Protein AF-A0A2M7B606-F1 (afdb_monomer_lite)

pLDDT: mean 81.4, std 20.89, range [29.25, 98.44]

Sequence (210 aa):
MKMNFKKIGANALGMILMINFSMPVALFNQTATSAPSQPQERFQERFQERFCSRLIETISKFDQRIADQKAKLQTKQEEQLLKLKNRQTERDSWLLGNRIKRDDNRQEHYAKIEARAQTDIQKQAVAAFKAIVEAAIVARRQAIDATIEKFRQDISQAIASRKQAVSAAVQTFQNVKIAALEKAKADCAAGINPKTVRENFRQAMKAGQD

Structure (mmCIF, N/CA/C/O backbone):
data_AF-A0A2M7B606-F1
#
_entry.id   AF-A0A2M7B606-F1
#
loop_
_atom_site.group_PDB
_atom_site.id
_atom_site.type_symbol
_atom_site.label_atom_id
_atom_site.label_alt_id
_atom_site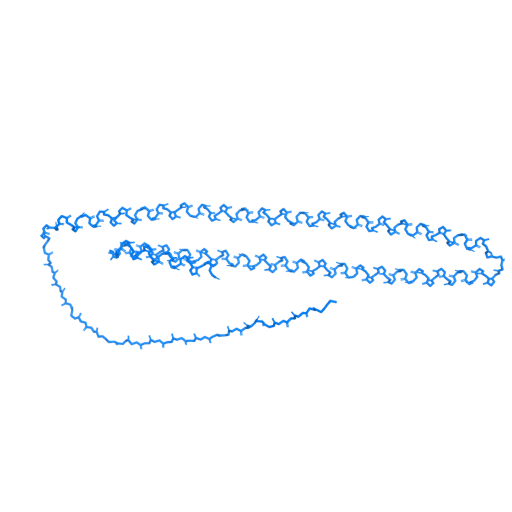.label_comp_id
_atom_site.label_asym_id
_atom_site.label_entity_id
_atom_site.label_seq_id
_atom_site.pdbx_PDB_ins_code
_atom_site.Cartn_x
_atom_site.Cartn_y
_atom_site.Cartn_z
_atom_site.occupancy
_atom_site.B_iso_or_equiv
_atom_site.auth_seq_id
_atom_site.auth_comp_id
_atom_site.auth_asym_id
_atom_site.auth_atom_id
_atom_site.pdbx_PDB_model_num
ATOM 1 N N . MET A 1 1 ? -23.020 -3.155 -3.095 1.00 40.66 1 MET A N 1
ATOM 2 C CA . MET A 1 1 ? -22.366 -2.676 -4.335 1.00 40.66 1 MET A CA 1
ATOM 3 C C . MET A 1 1 ? -21.852 -3.891 -5.095 1.00 40.66 1 MET A C 1
ATOM 5 O O . MET A 1 1 ? -20.992 -4.587 -4.578 1.00 40.66 1 MET A O 1
ATOM 9 N N . LYS A 1 2 ? -22.449 -4.213 -6.250 1.00 33.06 2 LYS A N 1
ATOM 10 C CA . LYS A 1 2 ? -22.059 -5.352 -7.100 1.00 33.06 2 LYS A CA 1
ATOM 11 C C . LYS A 1 2 ? -20.758 -5.010 -7.830 1.00 33.06 2 LYS A C 1
ATOM 13 O O . LYS A 1 2 ? -20.751 -4.080 -8.631 1.00 33.06 2 LYS A O 1
ATOM 18 N N . MET A 1 3 ? -19.681 -5.748 -7.574 1.00 37.56 3 MET A N 1
ATOM 19 C CA . MET A 1 3 ? -18.465 -5.667 -8.385 1.00 37.56 3 MET A CA 1
ATOM 20 C C . MET A 1 3 ? -18.558 -6.676 -9.529 1.00 37.56 3 MET A C 1
ATOM 22 O O . MET A 1 3 ? -18.585 -7.884 -9.312 1.00 37.56 3 MET A O 1
ATOM 26 N N . ASN A 1 4 ? -18.627 -6.156 -10.752 1.00 31.78 4 ASN A N 1
ATOM 27 C CA . ASN A 1 4 ? -18.513 -6.934 -11.978 1.00 31.78 4 ASN A CA 1
ATOM 28 C C . ASN A 1 4 ? -17.034 -7.258 -12.229 1.00 31.78 4 ASN A C 1
ATOM 30 O O . ASN A 1 4 ? -16.285 -6.408 -12.701 1.00 31.78 4 ASN A O 1
ATOM 34 N N . PHE A 1 5 ? -16.625 -8.492 -11.937 1.00 41.34 5 PHE A N 1
ATOM 35 C CA . PHE A 1 5 ? -15.347 -9.054 -12.374 1.00 41.34 5 PHE A CA 1
ATOM 36 C C . PHE A 1 5 ? -15.546 -9.693 -13.757 1.00 41.34 5 PHE A C 1
ATOM 38 O O . PHE A 1 5 ? -15.922 -10.859 -13.876 1.00 41.34 5 PHE A O 1
ATOM 45 N N . LYS A 1 6 ? -15.350 -8.917 -14.828 1.00 35.84 6 LYS A N 1
ATOM 46 C CA . LYS A 1 6 ? -15.267 -9.466 -16.188 1.00 35.84 6 LYS A CA 1
ATOM 47 C C . LYS A 1 6 ? -13.800 -9.621 -16.591 1.00 35.84 6 LYS A C 1
ATOM 49 O O . LYS A 1 6 ? -13.093 -8.649 -16.809 1.00 35.84 6 LYS A O 1
ATOM 54 N N . LYS A 1 7 ? -13.405 -10.894 -16.635 1.00 43.38 7 LYS A N 1
ATOM 55 C CA . LYS A 1 7 ? -12.349 -11.548 -17.421 1.00 43.38 7 LYS A CA 1
ATOM 56 C C . LYS A 1 7 ? -11.659 -10.678 -18.485 1.00 43.38 7 LYS A C 1
ATOM 58 O O . LYS A 1 7 ? -12.307 -10.311 -19.457 1.00 43.38 7 LYS A O 1
ATOM 63 N N . ILE A 1 8 ? -10.338 -10.540 -18.366 1.00 44.66 8 ILE A N 1
ATOM 64 C CA . ILE A 1 8 ? -9.347 -10.530 -19.459 1.00 44.66 8 ILE A CA 1
ATOM 65 C C . ILE A 1 8 ? -8.090 -11.124 -18.799 1.00 44.66 8 ILE A C 1
ATOM 67 O O . ILE A 1 8 ? -7.632 -10.594 -17.798 1.00 44.66 8 ILE A O 1
ATOM 71 N N . GLY A 1 9 ? -7.543 -12.280 -19.146 1.00 35.25 9 GLY A N 1
ATOM 72 C CA . GLY A 1 9 ? -7.515 -12.980 -20.419 1.00 35.25 9 GLY A CA 1
ATOM 73 C C . GLY A 1 9 ? -6.058 -13.387 -20.600 1.00 35.25 9 GLY A C 1
ATOM 74 O O . GLY A 1 9 ? -5.281 -12.643 -21.185 1.00 35.25 9 GLY A O 1
ATOM 75 N N . ALA A 1 10 ? -5.673 -14.512 -19.995 1.00 41.62 10 ALA A N 1
ATOM 76 C CA . ALA A 1 10 ? -4.414 -15.170 -20.301 1.00 41.62 10 ALA A CA 1
ATOM 77 C C . ALA A 1 10 ? -4.442 -15.551 -21.784 1.00 41.62 10 ALA A C 1
ATOM 79 O O . ALA A 1 10 ? -5.349 -16.270 -22.194 1.00 41.62 10 ALA A O 1
ATOM 80 N N . ASN A 1 11 ? -3.477 -15.076 -22.568 1.00 31.09 11 ASN A N 1
ATOM 81 C CA . ASN A 1 11 ? -3.234 -15.603 -23.902 1.00 31.09 11 ASN A CA 1
ATOM 82 C C . ASN A 1 11 ? -1.789 -16.071 -23.996 1.00 31.09 11 ASN A C 1
ATOM 84 O O . ASN A 1 11 ? -0.836 -15.310 -23.840 1.00 31.09 11 ASN A O 1
ATOM 88 N N . ALA A 1 12 ? -1.698 -17.380 -24.188 1.00 35.22 12 ALA A N 1
ATOM 89 C CA . ALA A 1 12 ? -0.513 -18.146 -24.479 1.00 35.22 12 ALA A CA 1
ATOM 90 C C . ALA A 1 12 ? -0.060 -17.946 -25.935 1.00 35.22 12 ALA A C 1
ATOM 92 O O . ALA A 1 12 ? -0.832 -17.513 -26.785 1.00 35.22 12 ALA A O 1
ATOM 93 N N . LEU A 1 13 ? 1.204 -18.314 -26.161 1.00 38.91 13 LEU A N 1
ATOM 94 C CA . LEU A 1 13 ? 1.806 -18.873 -27.376 1.00 38.91 13 LEU A CA 1
ATOM 95 C C . LEU A 1 13 ? 1.104 -18.654 -28.730 1.00 38.91 13 LEU A C 1
ATOM 97 O O . LEU A 1 13 ? 0.043 -19.207 -29.004 1.00 38.91 13 LEU A O 1
ATOM 101 N N . GLY A 1 14 ? 1.859 -18.062 -29.657 1.00 29.25 14 GLY A N 1
ATOM 102 C CA . GLY A 1 14 ? 1.699 -18.263 -31.094 1.00 29.25 14 GLY A CA 1
ATOM 103 C C . GLY A 1 14 ? 3.060 -18.224 -31.785 1.00 29.25 14 GLY A C 1
ATOM 104 O O . GLY A 1 14 ? 3.618 -17.151 -31.990 1.00 29.25 14 GLY A O 1
ATOM 105 N N . MET A 1 15 ? 3.601 -19.401 -32.113 1.00 39.78 15 MET A N 1
ATOM 106 C CA . MET A 1 15 ? 4.683 -19.562 -33.088 1.00 39.78 15 MET A CA 1
ATOM 107 C C . MET A 1 15 ? 4.266 -18.956 -34.432 1.00 39.78 15 MET A C 1
ATOM 109 O O . MET A 1 15 ? 3.192 -19.295 -34.923 1.00 39.78 15 MET A O 1
ATOM 113 N N . ILE A 1 16 ? 5.157 -18.207 -35.087 1.00 32.59 16 ILE A N 1
ATOM 114 C CA . ILE A 1 16 ? 5.266 -18.248 -36.551 1.00 32.59 16 ILE A CA 1
ATOM 115 C C . ILE A 1 16 ? 6.738 -18.428 -36.907 1.00 32.59 16 ILE A C 1
ATOM 117 O O . ILE A 1 16 ? 7.572 -17.535 -36.782 1.00 32.59 16 ILE A O 1
ATOM 121 N N . LEU A 1 17 ? 7.010 -19.657 -37.320 1.00 38.25 17 LEU A N 1
ATOM 122 C CA . LEU A 1 17 ? 8.201 -20.142 -37.983 1.00 38.25 17 LEU A CA 1
ATOM 123 C C . LEU A 1 17 ? 7.964 -19.899 -39.479 1.00 38.25 17 LEU A C 1
ATOM 125 O O . LEU A 1 17 ? 7.008 -20.440 -40.027 1.00 38.25 17 LEU A O 1
ATOM 129 N N . MET A 1 18 ? 8.790 -19.080 -40.132 1.00 36.28 18 MET A N 1
ATOM 130 C CA . MET A 1 18 ? 8.869 -19.043 -41.595 1.00 36.28 18 MET A CA 1
ATOM 131 C C . MET A 1 18 ? 10.332 -19.059 -42.024 1.00 36.28 18 MET A C 1
ATOM 133 O O . MET A 1 18 ? 11.032 -18.050 -42.029 1.00 36.28 18 MET A O 1
ATOM 137 N N . ILE A 1 19 ? 10.760 -20.274 -42.354 1.00 42.84 19 ILE A N 1
ATOM 138 C CA . ILE A 1 19 ? 11.917 -20.601 -43.178 1.00 42.84 19 ILE A CA 1
ATOM 139 C C . ILE A 1 19 ? 11.508 -20.407 -44.647 1.00 42.84 19 ILE A C 1
ATOM 141 O O . ILE A 1 19 ? 10.481 -20.928 -45.064 1.00 42.84 19 ILE A O 1
ATOM 145 N N . ASN A 1 20 ? 12.339 -19.702 -45.415 1.00 31.78 20 ASN A N 1
ATOM 146 C CA . ASN A 1 20 ? 12.559 -19.840 -46.867 1.00 31.78 20 ASN A CA 1
ATOM 147 C C . ASN A 1 20 ? 13.945 -19.208 -47.108 1.00 31.78 20 ASN A C 1
ATOM 149 O O . ASN A 1 20 ? 14.100 -18.013 -46.883 1.00 31.78 20 ASN A O 1
ATOM 153 N N . PHE A 1 21 ? 15.064 -19.931 -47.221 1.00 37.03 21 PHE A N 1
ATOM 154 C CA . PHE A 1 21 ? 15.530 -20.929 -48.200 1.00 37.03 21 PHE A CA 1
ATOM 155 C C . PHE A 1 21 ? 15.804 -20.370 -49.611 1.00 37.03 21 PHE A C 1
ATOM 157 O O . PHE A 1 21 ? 14.881 -20.025 -50.340 1.00 37.03 21 PHE A O 1
ATOM 164 N N . SER A 1 22 ? 17.100 -20.408 -49.979 1.00 32.50 22 SER A N 1
ATOM 165 C CA . SER A 1 22 ? 17.728 -20.346 -51.322 1.00 32.50 22 SER A CA 1
ATOM 166 C C . SER A 1 22 ? 17.574 -19.038 -52.131 1.00 32.50 22 SER A C 1
ATOM 168 O O . SER A 1 22 ? 16.474 -18.549 -52.316 1.00 32.50 22 SER A O 1
ATOM 170 N N . MET A 1 23 ? 18.625 -18.398 -52.663 1.00 35.50 23 MET A N 1
ATOM 171 C CA . MET A 1 23 ? 19.800 -18.935 -53.369 1.00 35.50 23 MET A CA 1
ATOM 172 C C . MET A 1 23 ? 21.061 -18.044 -53.239 1.00 35.50 23 MET A C 1
ATOM 174 O O . MET A 1 23 ? 20.948 -16.855 -52.937 1.00 35.50 23 MET A O 1
ATOM 178 N N . PRO A 1 24 ? 22.254 -18.602 -53.535 1.00 52.72 24 PRO A N 1
ATOM 179 C CA . PRO A 1 24 ? 23.505 -17.866 -53.693 1.00 52.72 24 PRO A CA 1
ATOM 180 C C . PRO A 1 24 ? 23.547 -17.165 -55.056 1.00 52.72 24 PRO A C 1
ATOM 182 O O . PRO A 1 24 ? 23.357 -17.800 -56.092 1.00 52.72 24 PRO A O 1
ATOM 185 N N . VAL A 1 25 ? 23.849 -15.868 -55.073 1.00 46.81 25 VAL A N 1
ATOM 186 C CA . VAL A 1 25 ? 24.184 -15.160 -56.312 1.00 46.81 25 VAL A CA 1
ATOM 187 C C . VAL A 1 25 ? 25.599 -14.619 -56.179 1.00 46.81 25 VAL A C 1
ATOM 189 O O . VAL A 1 25 ? 25.878 -13.780 -55.331 1.00 46.81 25 VAL A O 1
ATOM 192 N N . ALA A 1 26 ? 26.466 -15.225 -56.988 1.00 39.34 26 ALA A N 1
ATOM 193 C CA . ALA A 1 26 ? 27.757 -14.777 -57.489 1.00 39.34 26 ALA A CA 1
ATOM 194 C C . ALA A 1 26 ? 28.520 -13.711 -56.682 1.00 39.34 26 ALA A C 1
ATOM 196 O O . ALA A 1 26 ? 28.166 -12.535 -56.629 1.00 39.34 26 ALA A O 1
ATOM 197 N N . LEU A 1 27 ? 29.698 -14.134 -56.222 1.00 43.69 27 LEU A N 1
ATOM 198 C CA . LEU A 1 27 ? 30.883 -13.293 -56.122 1.00 43.69 27 LEU A CA 1
ATOM 199 C C . LEU A 1 27 ? 31.032 -12.450 -57.401 1.00 43.69 27 LEU A C 1
ATOM 201 O O . LEU A 1 27 ? 31.399 -12.975 -58.449 1.00 43.69 27 LEU A O 1
ATOM 205 N N . PHE A 1 28 ? 30.802 -11.144 -57.299 1.00 42.62 28 PHE A N 1
ATOM 206 C CA . PHE A 1 28 ? 31.428 -10.174 -58.188 1.00 42.62 28 PHE A CA 1
ATOM 207 C C . PHE A 1 28 ? 32.462 -9.408 -57.371 1.00 42.62 28 PHE A C 1
ATOM 209 O O . PHE A 1 28 ? 32.173 -8.427 -56.691 1.00 42.62 28 PHE A O 1
ATOM 216 N N . ASN A 1 29 ? 33.689 -9.923 -57.411 1.00 43.31 29 ASN A N 1
ATOM 217 C CA . ASN A 1 29 ? 34.873 -9.216 -56.962 1.00 43.31 29 ASN A CA 1
ATOM 218 C C . ASN A 1 29 ? 35.189 -8.143 -58.016 1.00 43.31 29 ASN A C 1
ATOM 220 O O . ASN A 1 29 ? 35.889 -8.410 -58.989 1.00 43.31 29 ASN A O 1
ATOM 224 N N . GLN A 1 30 ? 34.620 -6.947 -57.869 1.00 39.50 30 GLN A N 1
ATOM 225 C CA . GLN A 1 30 ? 35.140 -5.756 -58.533 1.00 39.50 30 GLN A CA 1
ATOM 226 C C . GLN A 1 30 ? 36.048 -5.035 -57.543 1.00 39.50 30 GLN A C 1
ATOM 228 O O . GLN A 1 30 ? 35.604 -4.251 -56.709 1.00 39.50 30 GLN A O 1
ATOM 233 N N . THR A 1 31 ? 37.350 -5.271 -57.676 1.00 41.44 31 THR A N 1
ATOM 234 C CA . THR A 1 31 ? 38.352 -4.258 -57.349 1.00 41.44 31 THR A CA 1
ATOM 235 C C . THR A 1 31 ? 38.138 -3.083 -58.302 1.00 41.44 31 THR A C 1
ATOM 237 O O . THR A 1 31 ? 38.751 -3.009 -59.366 1.00 41.44 31 THR A O 1
ATOM 240 N N . ALA A 1 32 ? 37.205 -2.199 -57.953 1.00 38.34 32 ALA A N 1
ATOM 241 C CA . ALA A 1 32 ? 37.053 -0.906 -58.591 1.00 38.34 32 ALA A CA 1
ATOM 242 C C . ALA A 1 32 ? 37.993 0.075 -57.890 1.00 38.34 32 ALA A C 1
ATOM 244 O O . ALA A 1 32 ? 37.735 0.571 -56.795 1.00 38.34 32 ALA A O 1
ATOM 245 N N . THR A 1 33 ? 39.123 0.309 -58.543 1.00 38.34 33 THR A N 1
ATOM 246 C CA . THR A 1 33 ? 39.999 1.457 -58.349 1.00 38.34 33 THR A CA 1
ATOM 247 C C . THR A 1 33 ? 39.149 2.730 -58.272 1.00 38.34 33 THR A C 1
ATOM 249 O O . THR A 1 33 ? 38.314 2.982 -59.140 1.00 38.34 33 THR A O 1
ATOM 252 N N . SER A 1 34 ? 39.337 3.518 -57.214 1.00 49.41 34 SER A N 1
ATOM 253 C CA . SER A 1 34 ? 38.557 4.717 -56.896 1.00 49.41 34 SER A CA 1
ATOM 254 C C . SER A 1 34 ? 38.648 5.789 -57.990 1.00 49.41 34 SER A C 1
ATOM 256 O O . SER A 1 34 ? 39.627 6.534 -58.060 1.00 49.41 34 SER A O 1
ATOM 258 N N . ALA A 1 35 ? 37.605 5.885 -58.814 1.00 49.94 35 ALA A N 1
ATOM 259 C CA . ALA A 1 35 ? 37.275 7.059 -59.618 1.00 49.94 35 ALA A CA 1
ATOM 260 C C . ALA A 1 35 ? 36.525 8.096 -58.747 1.00 49.94 35 ALA A C 1
ATOM 262 O O . ALA A 1 35 ? 35.882 7.717 -57.766 1.00 49.94 35 ALA A O 1
ATOM 263 N N . PRO A 1 36 ? 36.610 9.406 -59.046 1.00 45.91 36 PRO A N 1
ATOM 264 C CA . PRO A 1 36 ? 36.123 10.451 -58.152 1.00 45.91 36 PRO A CA 1
ATOM 265 C C . PRO A 1 36 ? 34.596 10.399 -58.026 1.00 45.91 36 PRO A C 1
ATOM 267 O O . PRO A 1 36 ? 33.883 10.631 -59.001 1.00 45.91 36 PRO A O 1
ATOM 270 N N . SER A 1 37 ? 34.112 10.140 -56.808 1.00 54.44 37 SER A N 1
ATOM 271 C CA . SER A 1 37 ? 32.688 10.159 -56.463 1.00 54.44 37 SER A CA 1
ATOM 272 C C . SER A 1 37 ? 32.034 11.460 -56.922 1.00 54.44 37 SER A C 1
ATOM 274 O O . SER A 1 37 ? 32.594 12.559 -56.739 1.00 54.44 37 SER A O 1
ATOM 276 N N . GLN A 1 38 ? 30.859 11.335 -57.544 1.00 58.09 38 GLN A N 1
ATOM 277 C CA . GLN A 1 38 ? 30.107 12.482 -58.041 1.00 58.09 38 GLN A CA 1
ATOM 278 C C . GLN A 1 38 ? 29.808 13.455 -56.882 1.00 58.09 38 GLN A C 1
ATOM 280 O O . GLN A 1 38 ? 29.661 13.026 -55.733 1.00 58.09 38 GLN A O 1
ATOM 285 N N . PRO A 1 39 ? 29.677 14.774 -57.133 1.00 65.62 39 PRO A N 1
ATOM 286 C CA . PRO A 1 39 ? 29.404 15.765 -56.085 1.00 65.62 39 PRO A CA 1
ATOM 287 C C . PRO A 1 39 ? 28.200 15.421 -55.187 1.00 65.62 39 PRO A C 1
ATOM 289 O O . PRO A 1 39 ? 28.178 15.800 -54.016 1.00 65.62 39 PRO A O 1
ATOM 292 N N . GLN A 1 40 ? 27.221 14.680 -55.722 1.00 62.62 40 GLN A N 1
ATOM 293 C CA . GLN A 1 40 ? 26.040 14.204 -54.997 1.00 62.62 40 GLN A CA 1
ATOM 294 C C . GLN A 1 40 ? 26.340 13.074 -53.997 1.00 62.62 40 GLN A C 1
ATOM 296 O O . GLN A 1 40 ? 25.815 13.114 -52.885 1.00 62.62 40 GLN A O 1
ATOM 301 N N . GLU A 1 41 ? 27.213 12.120 -54.322 1.00 63.28 41 GLU A N 1
ATOM 302 C CA . GLU A 1 41 ? 27.580 11.009 -53.424 1.00 63.28 41 GLU A CA 1
ATOM 303 C C . GLU A 1 41 ? 28.388 11.524 -52.224 1.00 63.28 41 GLU A C 1
ATOM 305 O O . GLU A 1 41 ? 28.064 11.247 -51.070 1.00 63.28 41 GLU A O 1
ATOM 310 N N . ARG A 1 42 ? 29.337 12.435 -52.479 1.00 68.94 42 ARG A N 1
ATOM 311 C CA . ARG A 1 42 ? 30.135 13.109 -51.436 1.00 68.94 42 ARG A CA 1
ATOM 312 C C . ARG A 1 42 ? 29.318 14.038 -50.527 1.00 68.94 42 ARG A C 1
ATOM 314 O O . ARG A 1 42 ? 29.774 14.433 -49.448 1.00 68.94 42 ARG A O 1
ATOM 321 N N . PHE A 1 43 ? 28.144 14.476 -50.982 1.00 74.62 43 PHE A N 1
ATOM 322 C CA . PHE A 1 43 ? 27.192 15.222 -50.159 1.00 74.62 43 PHE A CA 1
ATOM 323 C C . PHE A 1 43 ? 26.367 14.278 -49.277 1.00 74.62 43 PHE A C 1
ATOM 325 O O . PHE A 1 43 ? 26.166 14.575 -48.098 1.00 74.62 43 PHE A O 1
ATOM 332 N N . GLN A 1 44 ? 25.932 13.137 -49.822 1.00 71.88 44 GLN A N 1
ATOM 333 C CA . GLN A 1 44 ? 25.163 12.136 -49.083 1.00 71.88 44 GLN A CA 1
ATOM 334 C C . GLN A 1 44 ? 25.969 11.512 -47.938 1.00 71.88 44 GLN A C 1
ATOM 336 O O . GLN A 1 44 ? 25.455 11.468 -46.822 1.00 71.88 44 GLN A O 1
ATOM 341 N N . GLU A 1 45 ? 27.234 11.149 -48.161 1.00 73.06 45 GLU A N 1
ATOM 342 C CA . GLU A 1 45 ? 28.114 10.611 -47.109 1.00 73.06 45 GLU A CA 1
ATOM 343 C C . GLU A 1 45 ? 28.299 11.608 -45.952 1.00 73.06 45 GLU A C 1
ATOM 345 O O . GLU A 1 45 ? 28.033 11.295 -44.791 1.00 73.06 45 GLU A O 1
ATOM 350 N N . ARG A 1 46 ? 28.633 12.872 -46.260 1.00 78.69 46 ARG A N 1
ATOM 351 C CA . ARG A 1 46 ? 28.792 13.926 -45.237 1.00 78.69 46 ARG A CA 1
ATOM 352 C C . ARG A 1 46 ? 27.495 14.234 -44.490 1.00 78.69 46 ARG A C 1
ATOM 354 O O . ARG A 1 46 ? 27.522 14.586 -43.307 1.00 78.69 46 ARG A O 1
ATOM 361 N N . PHE A 1 47 ? 26.351 14.144 -45.165 1.00 80.62 47 PHE A N 1
ATOM 362 C CA . PHE A 1 47 ? 25.046 14.296 -44.526 1.00 80.62 47 PHE A CA 1
ATOM 363 C C . PHE A 1 47 ? 24.740 13.121 -43.588 1.00 80.62 47 PHE A C 1
ATOM 365 O O . PHE A 1 47 ? 24.232 13.333 -42.484 1.00 80.62 47 PHE A O 1
ATOM 372 N N . GLN A 1 48 ? 25.080 11.902 -44.001 1.00 79.94 48 GLN A N 1
ATOM 373 C CA . GLN A 1 48 ? 24.873 10.682 -43.233 1.00 79.94 48 GLN A CA 1
ATOM 374 C C . GLN A 1 48 ? 25.730 10.650 -41.964 1.00 79.94 48 GLN A C 1
ATOM 376 O O . GLN A 1 48 ? 25.188 10.436 -40.880 1.00 79.94 48 GLN A O 1
ATOM 381 N N . GLU A 1 49 ? 27.015 10.994 -42.051 1.00 80.75 49 GLU A N 1
ATOM 382 C CA . GLU A 1 49 ? 27.900 11.121 -40.883 1.00 80.75 49 GLU A CA 1
ATOM 383 C C . GLU A 1 49 ? 27.396 12.176 -39.883 1.00 80.75 49 GLU A C 1
ATOM 385 O O . GLU A 1 49 ? 27.330 11.937 -38.670 1.00 80.75 49 GLU A O 1
ATOM 390 N N . ARG A 1 50 ? 26.965 13.346 -40.377 1.00 86.56 50 ARG A N 1
ATOM 391 C CA . ARG A 1 50 ? 26.363 14.402 -39.540 1.00 86.56 50 ARG A CA 1
ATOM 392 C C . ARG A 1 50 ? 25.043 13.974 -38.902 1.00 86.56 50 ARG A C 1
ATOM 394 O O . ARG A 1 50 ? 24.732 1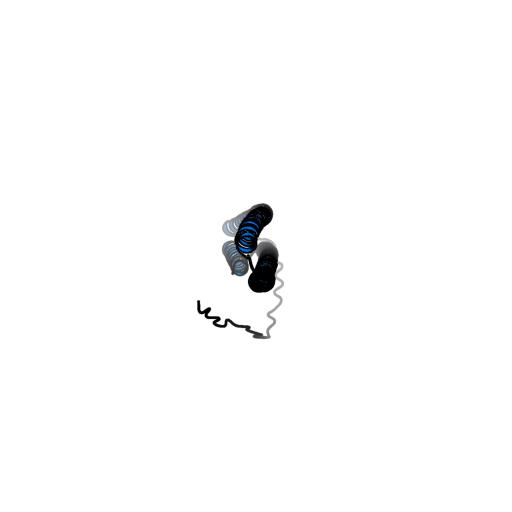4.407 -37.793 1.00 86.56 50 ARG A O 1
ATOM 401 N N . PHE A 1 51 ? 24.242 13.163 -39.585 1.00 87.50 51 PHE A N 1
ATOM 402 C CA . PHE A 1 51 ? 23.011 12.624 -39.018 1.00 87.50 51 PHE A CA 1
ATOM 403 C C . PHE A 1 51 ? 23.313 11.609 -37.913 1.00 87.50 51 PHE A C 1
ATOM 405 O O . PHE A 1 51 ? 22.772 11.737 -36.815 1.00 87.50 51 PHE A O 1
ATOM 412 N N . CYS A 1 52 ? 24.191 10.644 -38.182 1.00 83.62 52 CYS A N 1
ATOM 413 C CA . CYS A 1 52 ? 24.533 9.578 -37.246 1.00 83.62 52 CYS A CA 1
ATOM 414 C C . CYS A 1 52 ? 25.219 10.124 -35.984 1.00 83.62 52 CYS A C 1
ATOM 416 O O . CYS A 1 52 ? 24.834 9.755 -34.876 1.00 83.62 52 CYS A O 1
ATOM 418 N N . SER A 1 53 ? 26.134 11.090 -36.118 1.00 84.50 53 SER A N 1
ATOM 419 C CA . SER A 1 53 ? 26.736 11.787 -34.966 1.00 84.50 53 SER A CA 1
ATOM 420 C C . SER A 1 53 ? 25.699 12.525 -34.110 1.00 84.50 53 SER A C 1
ATOM 422 O O . SER A 1 53 ? 25.662 12.345 -32.892 1.00 84.50 53 SER A O 1
ATOM 424 N N . ARG A 1 54 ? 24.793 13.297 -34.726 1.00 86.25 54 ARG A N 1
ATOM 425 C CA . ARG A 1 54 ? 23.714 13.998 -34.003 1.00 86.25 54 ARG A CA 1
ATOM 426 C C . ARG A 1 54 ? 22.728 13.046 -33.343 1.00 86.25 54 ARG A C 1
ATOM 428 O O . ARG A 1 54 ? 22.217 13.351 -32.265 1.00 86.25 54 ARG A O 1
ATOM 435 N N . LEU A 1 55 ? 22.431 11.917 -33.983 1.00 81.94 55 LEU A N 1
ATOM 436 C CA . LEU A 1 55 ? 21.567 10.891 -33.416 1.00 81.94 55 LEU A CA 1
ATOM 437 C C . LEU A 1 55 ? 22.194 10.363 -32.120 1.00 81.94 55 LEU A C 1
ATOM 439 O O . LEU A 1 55 ? 21.540 10.417 -31.082 1.00 81.94 55 LEU A O 1
ATOM 443 N N . ILE A 1 56 ? 23.472 9.972 -32.155 1.00 77.69 56 ILE A N 1
ATOM 444 C CA . ILE A 1 56 ? 24.225 9.477 -30.988 1.00 77.69 56 ILE A CA 1
ATOM 445 C C . ILE A 1 56 ? 24.305 10.528 -29.866 1.00 77.69 56 ILE A C 1
ATOM 447 O O . ILE A 1 56 ? 24.103 10.200 -28.698 1.00 77.69 56 ILE A O 1
ATOM 451 N N . GLU A 1 57 ? 24.527 11.802 -30.189 1.00 83.06 57 GLU A N 1
ATOM 452 C CA . GLU A 1 57 ? 24.528 12.874 -29.181 1.00 83.06 57 GLU A CA 1
ATOM 453 C C . GLU A 1 57 ? 23.135 13.095 -28.564 1.00 83.06 57 GLU A C 1
ATOM 455 O O . GLU A 1 57 ? 22.980 13.318 -27.364 1.00 83.06 57 GLU A O 1
ATOM 460 N N . THR A 1 58 ? 22.081 13.012 -29.376 1.00 79.62 58 THR A N 1
ATOM 461 C CA . THR A 1 58 ? 20.705 13.144 -28.880 1.00 79.62 58 THR A CA 1
ATOM 462 C C . THR A 1 58 ? 20.361 11.987 -27.940 1.00 79.62 58 THR A C 1
ATOM 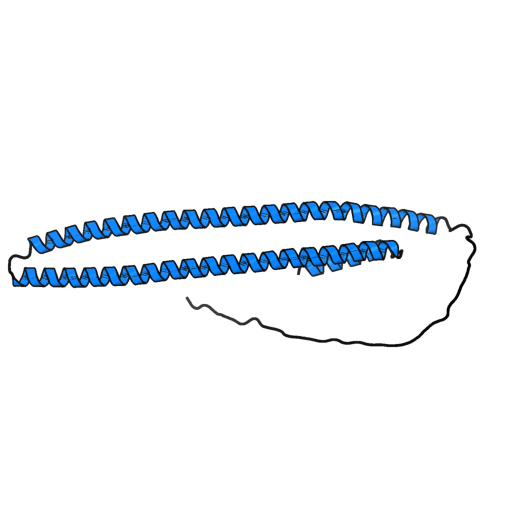464 O O . THR A 1 58 ? 19.681 12.183 -26.932 1.00 79.62 58 THR A O 1
ATOM 467 N N . ILE A 1 59 ? 20.865 10.791 -28.238 1.00 72.88 59 ILE A N 1
ATOM 468 C CA . ILE A 1 59 ? 20.683 9.574 -27.448 1.00 72.88 59 ILE A CA 1
ATOM 469 C C . ILE A 1 59 ? 21.260 9.710 -26.033 1.00 72.88 59 ILE A C 1
ATOM 471 O O . ILE A 1 59 ? 20.578 9.344 -25.075 1.00 72.88 59 ILE A O 1
ATOM 475 N N . SER A 1 60 ? 22.464 10.265 -25.869 1.00 73.62 60 SER A N 1
ATOM 476 C CA . SER A 1 60 ? 23.074 10.409 -24.536 1.00 73.62 60 SER A CA 1
ATOM 477 C C . SER A 1 60 ? 22.263 11.346 -23.628 1.00 73.62 60 SER A C 1
ATOM 479 O O . SER A 1 60 ? 22.074 11.069 -22.442 1.00 73.62 60 SER A O 1
ATOM 481 N N . LYS A 1 61 ? 21.658 12.398 -24.197 1.00 80.94 61 LYS A N 1
ATOM 482 C CA . LYS A 1 61 ? 20.704 13.279 -23.494 1.00 80.94 61 LYS A CA 1
ATOM 483 C C . LYS A 1 61 ? 19.426 12.541 -23.070 1.00 80.94 61 LYS A C 1
ATOM 485 O O . LYS A 1 61 ? 18.789 12.922 -22.087 1.00 80.94 61 LYS A O 1
ATOM 490 N N . PHE A 1 62 ? 19.031 11.479 -23.774 1.00 74.94 62 PHE A N 1
ATOM 491 C CA . PHE A 1 62 ? 17.900 10.640 -23.370 1.00 74.94 62 PHE A CA 1
ATOM 492 C C . PHE A 1 62 ? 18.216 9.740 -22.166 1.00 74.94 62 PHE A C 1
ATOM 494 O O . PHE A 1 62 ? 17.299 9.462 -21.398 1.00 74.94 62 PHE A O 1
ATOM 501 N N . ASP A 1 63 ? 19.458 9.281 -21.967 1.00 75.56 63 ASP A N 1
ATOM 502 C CA . ASP A 1 63 ? 19.832 8.504 -20.766 1.00 75.56 63 ASP A CA 1
ATOM 503 C C . ASP A 1 63 ? 19.679 9.321 -19.488 1.00 75.56 63 ASP A C 1
ATOM 505 O O . ASP A 1 63 ? 19.036 8.868 -18.540 1.00 75.56 63 ASP A O 1
ATOM 509 N N . GLN A 1 64 ? 20.172 10.561 -19.504 1.00 82.44 64 GLN A N 1
ATOM 510 C CA . GLN A 1 64 ? 20.002 11.496 -18.390 1.00 82.44 64 GLN A CA 1
ATOM 511 C C . GLN A 1 64 ? 18.519 11.712 -18.068 1.00 82.44 64 GLN A C 1
ATOM 513 O O . GLN A 1 64 ? 18.100 11.547 -16.926 1.00 82.44 64 GLN A O 1
ATOM 518 N N . ARG A 1 65 ? 17.685 11.956 -19.089 1.00 84.31 65 ARG A N 1
ATOM 519 C CA . ARG A 1 65 ? 16.234 12.126 -18.897 1.00 84.31 65 ARG A CA 1
ATOM 520 C C . ARG A 1 65 ? 15.566 10.900 -18.279 1.00 84.31 65 ARG A C 1
ATOM 522 O O . ARG A 1 65 ? 14.648 11.056 -17.482 1.00 84.31 65 ARG A O 1
ATOM 529 N N . ILE A 1 66 ? 15.984 9.689 -18.641 1.00 80.25 66 ILE A N 1
ATOM 530 C CA . ILE A 1 66 ? 15.430 8.459 -18.055 1.00 80.25 66 ILE A CA 1
ATOM 531 C C . ILE A 1 66 ? 15.841 8.334 -16.589 1.00 80.25 66 ILE A C 1
ATOM 533 O O . ILE A 1 66 ? 14.994 8.018 -15.753 1.00 80.25 66 ILE A O 1
ATOM 537 N N . ALA A 1 67 ? 17.108 8.605 -16.271 1.00 84.69 67 ALA A N 1
ATOM 538 C CA . ALA A 1 67 ? 17.591 8.608 -14.895 1.00 84.69 67 ALA A CA 1
ATOM 539 C C . ALA A 1 67 ? 16.818 9.625 -14.037 1.00 84.69 67 ALA A C 1
ATOM 541 O O . ALA A 1 67 ? 16.299 9.261 -12.980 1.00 84.69 67 ALA A O 1
ATOM 542 N N . ASP A 1 68 ? 16.626 10.847 -14.543 1.00 89.00 68 ASP A N 1
ATOM 543 C CA . ASP A 1 68 ? 15.852 11.896 -13.873 1.00 89.00 68 ASP A CA 1
ATOM 544 C C . ASP A 1 68 ? 14.396 11.479 -13.638 1.00 89.00 68 ASP A C 1
ATOM 546 O O . ASP A 1 68 ? 13.838 11.698 -12.562 1.00 89.00 68 ASP A O 1
ATOM 550 N N . GLN A 1 69 ? 13.754 10.866 -14.638 1.00 88.19 69 GLN A N 1
ATOM 551 C CA . GLN A 1 69 ? 12.373 10.394 -14.509 1.00 88.19 69 GLN A CA 1
ATOM 552 C C . GLN A 1 69 ? 12.257 9.234 -13.516 1.00 88.19 69 GLN A C 1
ATOM 554 O O . GLN A 1 69 ? 11.304 9.192 -12.736 1.00 88.19 69 GLN A O 1
ATOM 559 N N . LYS A 1 70 ? 13.236 8.321 -13.486 1.00 86.19 70 LYS A N 1
ATOM 560 C CA . LYS A 1 70 ? 13.297 7.234 -12.501 1.00 86.19 70 LYS A CA 1
ATOM 561 C C . LYS A 1 70 ? 13.441 7.784 -11.082 1.00 86.19 70 LYS A C 1
ATOM 563 O O . LYS A 1 70 ? 12.704 7.350 -10.200 1.00 86.19 70 LYS A O 1
ATOM 568 N N . ALA A 1 71 ? 14.317 8.767 -10.880 1.00 90.31 71 ALA A N 1
ATOM 569 C CA . ALA A 1 71 ? 14.480 9.433 -9.591 1.00 90.31 71 ALA A CA 1
ATOM 570 C C . ALA A 1 71 ? 13.180 10.133 -9.156 1.00 90.31 71 ALA A C 1
ATOM 572 O O . ALA A 1 71 ? 12.680 9.886 -8.061 1.00 90.31 71 ALA A O 1
ATOM 573 N N . LYS A 1 72 ? 12.550 10.913 -10.049 1.00 92.25 72 LYS A N 1
ATOM 574 C CA . LYS A 1 72 ? 11.254 11.565 -9.779 1.00 92.25 72 LYS A CA 1
ATOM 575 C C . LYS A 1 72 ? 10.161 10.564 -9.413 1.00 92.25 72 LYS A C 1
ATOM 577 O O . LYS A 1 72 ? 9.367 10.824 -8.510 1.00 92.25 72 LYS A O 1
ATOM 582 N N . LEU A 1 73 ? 10.106 9.426 -10.105 1.00 90.00 73 LEU A N 1
ATOM 583 C CA . LEU A 1 73 ? 9.165 8.352 -9.802 1.00 90.00 73 LEU A CA 1
ATOM 584 C C . LEU A 1 73 ? 9.405 7.788 -8.394 1.00 90.00 73 LEU A C 1
ATOM 586 O O . LEU A 1 73 ? 8.440 7.612 -7.651 1.00 90.00 73 LEU A O 1
ATOM 590 N N . GLN A 1 74 ? 10.659 7.524 -8.023 1.00 89.38 74 GLN A N 1
ATOM 591 C CA . GLN A 1 74 ? 11.018 7.016 -6.695 1.00 89.38 74 GLN A CA 1
ATOM 592 C C . GLN A 1 74 ? 10.618 8.003 -5.594 1.00 89.38 74 GLN A C 1
ATOM 594 O O . GLN A 1 74 ? 9.873 7.626 -4.690 1.00 89.38 74 GLN A O 1
ATOM 599 N N . THR A 1 75 ? 10.971 9.283 -5.734 1.00 93.12 75 THR A N 1
ATOM 600 C CA . THR A 1 75 ? 10.570 10.330 -4.780 1.00 93.12 75 THR A CA 1
ATOM 601 C C . THR A 1 75 ? 9.049 10.416 -4.642 1.00 93.12 75 THR A C 1
ATOM 603 O O . THR A 1 75 ? 8.516 10.432 -3.535 1.00 93.12 75 THR A O 1
ATOM 606 N N . LYS A 1 76 ? 8.307 10.386 -5.760 1.00 91.56 76 LYS A N 1
ATOM 607 C CA . LYS A 1 76 ? 6.833 10.386 -5.742 1.00 91.56 76 LYS A CA 1
ATOM 608 C C . LYS A 1 76 ? 6.255 9.175 -5.009 1.00 91.56 76 LYS A C 1
ATOM 610 O O . LYS A 1 76 ? 5.219 9.305 -4.357 1.00 91.56 76 LYS A O 1
ATOM 615 N N . GLN A 1 77 ? 6.870 8.000 -5.145 1.00 89.44 77 GLN A N 1
ATOM 616 C CA . GLN A 1 77 ? 6.440 6.794 -4.436 1.00 89.44 77 GLN A CA 1
ATOM 617 C C . GLN A 1 77 ? 6.669 6.934 -2.927 1.00 89.44 77 GLN A C 1
ATOM 619 O O . GLN A 1 77 ? 5.766 6.639 -2.147 1.00 89.44 77 GLN A O 1
ATOM 624 N N . GLU A 1 78 ? 7.833 7.433 -2.519 1.00 91.81 78 GLU A N 1
ATOM 625 C CA . GLU A 1 78 ? 8.185 7.650 -1.112 1.00 91.81 78 GLU A CA 1
ATOM 626 C C . GLU A 1 78 ? 7.277 8.689 -0.445 1.00 91.81 78 GLU A C 1
ATOM 628 O O . GLU A 1 78 ? 6.724 8.432 0.626 1.00 91.81 78 GLU A O 1
ATOM 633 N N . GLU A 1 79 ? 7.020 9.818 -1.111 1.00 94.44 79 GLU A N 1
ATOM 634 C CA . GLU A 1 79 ? 6.078 10.839 -0.637 1.00 94.44 79 GLU A CA 1
ATOM 635 C C . GLU A 1 79 ? 4.669 10.273 -0.420 1.00 94.44 79 GLU A C 1
ATOM 637 O O . GLU A 1 79 ? 3.994 10.603 0.560 1.00 94.44 79 GLU A O 1
ATOM 642 N N . GLN A 1 80 ? 4.191 9.429 -1.340 1.00 91.56 80 GLN A N 1
ATOM 643 C CA . GLN A 1 80 ? 2.876 8.802 -1.213 1.00 91.56 80 GLN A CA 1
ATOM 644 C C . GLN A 1 80 ? 2.827 7.810 -0.051 1.00 91.56 80 GLN A C 1
ATOM 646 O O . GLN A 1 80 ? 1.847 7.807 0.696 1.00 91.56 80 GLN A O 1
ATOM 651 N N . LEU A 1 81 ? 3.881 7.009 0.131 1.00 91.44 81 LEU A N 1
ATOM 652 C CA . LEU A 1 81 ? 4.001 6.082 1.257 1.00 91.44 81 LEU A CA 1
ATOM 653 C C . LEU A 1 81 ? 4.009 6.823 2.595 1.00 91.44 81 LEU A C 1
ATOM 655 O O . LEU A 1 81 ? 3.291 6.433 3.516 1.00 91.44 81 LEU A O 1
ATOM 659 N N . LEU A 1 82 ? 4.748 7.930 2.685 1.00 94.62 82 LEU A N 1
ATOM 660 C CA . LEU A 1 82 ? 4.784 8.760 3.884 1.00 94.62 82 LEU A CA 1
ATOM 661 C C . LEU A 1 82 ? 3.406 9.360 4.194 1.00 94.62 82 LEU A C 1
ATOM 663 O O . LEU A 1 82 ? 2.923 9.258 5.321 1.00 94.62 82 LEU A O 1
ATOM 667 N N . LYS A 1 83 ? 2.725 9.922 3.186 1.00 95.31 83 LYS A N 1
ATOM 668 C CA . LYS A 1 83 ? 1.356 10.449 3.339 1.00 95.31 83 LYS A CA 1
ATOM 669 C C . LYS A 1 83 ? 0.379 9.374 3.808 1.00 95.31 83 LYS A C 1
ATOM 671 O O . LYS A 1 83 ? -0.478 9.650 4.646 1.00 95.31 83 LYS A O 1
ATOM 676 N N . LEU A 1 84 ? 0.489 8.162 3.269 1.00 94.19 84 LEU A N 1
ATOM 677 C CA . LEU A 1 84 ? -0.359 7.041 3.656 1.00 94.19 84 LEU A CA 1
ATOM 678 C C . LEU A 1 84 ? -0.105 6.624 5.108 1.00 94.19 84 LEU A C 1
ATOM 680 O O . LEU A 1 84 ? -1.068 6.490 5.860 1.00 94.19 84 LEU A O 1
ATOM 684 N N . LYS A 1 85 ? 1.163 6.503 5.514 1.00 94.81 85 LYS A N 1
ATOM 685 C CA . LYS A 1 85 ? 1.554 6.178 6.891 1.00 94.81 85 LYS A CA 1
ATOM 686 C C . LYS A 1 85 ? 1.045 7.223 7.884 1.00 94.81 85 LYS A C 1
ATOM 688 O O . LYS A 1 85 ? 0.391 6.867 8.858 1.00 94.81 85 LYS A O 1
ATOM 693 N N . ASN A 1 86 ? 1.236 8.509 7.589 1.00 96.75 86 ASN A N 1
ATOM 694 C CA . ASN A 1 86 ? 0.767 9.593 8.456 1.00 96.75 86 ASN A CA 1
ATOM 695 C C . ASN A 1 86 ? -0.761 9.560 8.628 1.00 96.75 86 ASN A C 1
ATOM 697 O O . ASN A 1 86 ? -1.261 9.632 9.747 1.00 96.75 86 ASN A O 1
ATOM 701 N N . ARG A 1 87 ? -1.510 9.353 7.534 1.00 95.88 87 ARG A N 1
ATOM 702 C CA . ARG A 1 87 ? -2.977 9.208 7.576 1.00 95.88 87 ARG A CA 1
ATOM 703 C C . ARG A 1 87 ? -3.448 7.968 8.337 1.00 95.88 87 ARG A C 1
ATOM 705 O O . ARG A 1 87 ? -4.579 7.953 8.818 1.00 95.88 87 ARG A O 1
ATOM 712 N N . GLN A 1 88 ? -2.654 6.899 8.371 1.00 95.56 88 GLN A N 1
ATOM 713 C CA . GLN A 1 88 ? -2.963 5.717 9.178 1.00 95.56 88 GLN A CA 1
ATOM 714 C C . GLN A 1 88 ? -2.784 6.032 10.661 1.00 95.56 88 GLN A C 1
ATOM 716 O O . GLN A 1 88 ? -3.717 5.828 11.428 1.00 95.56 88 GLN A O 1
ATOM 721 N N . THR A 1 89 ? -1.647 6.619 11.038 1.00 96.69 89 THR A N 1
ATOM 722 C CA . THR A 1 89 ? -1.362 7.017 12.423 1.00 96.69 89 THR A CA 1
ATOM 723 C C . THR A 1 89 ? -2.398 7.999 12.971 1.00 96.69 89 THR A C 1
ATOM 725 O O . THR A 1 89 ? -2.891 7.812 14.080 1.00 96.69 89 THR A O 1
ATOM 728 N N . GLU A 1 90 ? -2.785 9.007 12.187 1.00 97.69 90 GLU A N 1
ATOM 729 C CA . GLU A 1 90 ? -3.822 9.968 12.578 1.00 97.69 90 GLU A CA 1
ATOM 730 C C . GLU A 1 90 ? -5.174 9.279 12.815 1.00 97.69 90 GLU A C 1
ATOM 732 O O . GLU A 1 90 ? -5.823 9.497 13.840 1.00 97.69 90 GLU A O 1
ATOM 737 N N . ARG A 1 91 ? -5.582 8.388 11.900 1.00 97.12 91 ARG A N 1
ATOM 738 C CA . ARG A 1 91 ? -6.830 7.630 12.053 1.00 97.12 91 ARG A CA 1
ATOM 739 C C . ARG A 1 91 ? -6.800 6.677 13.243 1.00 97.12 91 ARG A C 1
ATOM 741 O O . ARG A 1 91 ? -7.830 6.531 13.896 1.00 97.12 91 ARG A O 1
ATOM 748 N N . ASP A 1 92 ? -5.655 6.073 13.544 1.00 96.81 92 ASP A N 1
ATOM 749 C CA . ASP A 1 92 ? -5.491 5.186 14.700 1.00 96.81 92 ASP A CA 1
ATOM 750 C C . ASP A 1 92 ? -5.591 5.951 16.015 1.00 96.81 92 ASP A C 1
ATOM 752 O O . ASP A 1 92 ? -6.319 5.533 16.917 1.00 96.81 92 ASP A O 1
ATOM 756 N N . SER A 1 93 ? -4.947 7.115 16.096 1.00 97.50 93 SER A N 1
ATOM 757 C CA . SER A 1 93 ? -5.067 8.005 17.250 1.00 97.50 93 SER A CA 1
ATOM 758 C C . SER A 1 93 ? -6.515 8.466 17.454 1.00 97.50 93 SER A C 1
ATOM 760 O O . SER A 1 93 ? -7.059 8.346 18.554 1.00 97.50 93 SER A O 1
ATOM 762 N N . TRP A 1 94 ? -7.186 8.900 16.381 1.00 98.06 94 TRP A N 1
ATOM 763 C CA . TRP A 1 94 ? -8.589 9.315 16.432 1.00 98.06 94 TRP A CA 1
ATOM 764 C C . TRP A 1 94 ? -9.525 8.170 16.849 1.00 98.06 94 TRP A C 1
ATOM 766 O O . TRP A 1 94 ? -10.434 8.360 17.663 1.00 98.06 94 TRP A O 1
ATOM 776 N N . LEU A 1 95 ? -9.311 6.961 16.320 1.00 97.56 95 LEU A N 1
ATOM 777 C CA . LEU A 1 95 ? -10.093 5.781 16.683 1.00 97.56 95 LEU A CA 1
ATOM 778 C C . LEU A 1 95 ? -9.898 5.420 18.159 1.00 97.56 95 LEU A C 1
ATOM 780 O O . LEU A 1 95 ? -10.883 5.145 18.847 1.00 97.56 95 LEU A O 1
ATOM 784 N N . LEU A 1 96 ? -8.656 5.441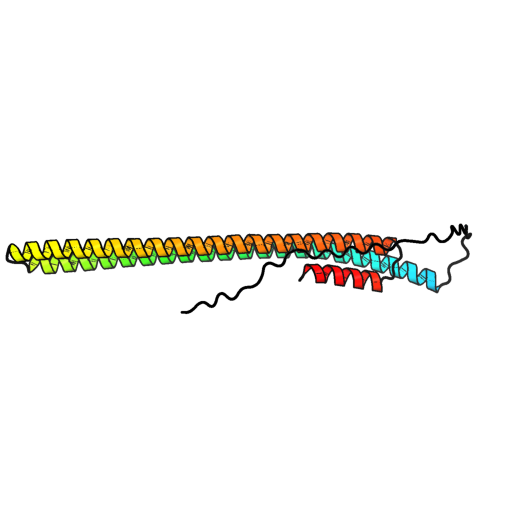 18.646 1.00 97.56 96 LEU A N 1
ATOM 785 C CA . LEU A 1 96 ? -8.330 5.157 20.041 1.00 97.56 96 LEU A CA 1
ATOM 786 C C . LEU A 1 96 ? -8.977 6.176 20.984 1.00 97.56 96 LEU A C 1
ATOM 788 O O . LEU A 1 96 ? -9.660 5.777 21.925 1.00 97.56 96 LEU A O 1
ATOM 792 N N . GLY A 1 97 ? -8.855 7.474 20.690 1.00 98.06 97 GLY A N 1
ATOM 793 C CA . GLY A 1 97 ? -9.485 8.528 21.489 1.00 98.06 97 GLY A CA 1
ATOM 794 C C . GLY A 1 97 ? -11.007 8.374 21.571 1.00 98.06 97 GLY A C 1
ATOM 795 O O . GLY A 1 97 ? -11.598 8.471 22.645 1.00 98.06 97 GLY A O 1
ATOM 796 N N . ASN A 1 98 ? -11.655 8.028 20.456 1.00 98.06 98 ASN A N 1
ATOM 797 C CA . ASN A 1 98 ? -13.092 7.748 20.450 1.00 98.06 98 ASN A CA 1
ATOM 798 C C . ASN A 1 98 ? -13.473 6.485 21.224 1.00 98.06 98 ASN A C 1
ATOM 800 O O . ASN A 1 98 ? -14.566 6.430 21.790 1.00 98.06 98 ASN A O 1
ATOM 804 N N . ARG A 1 99 ? -12.621 5.455 21.222 1.00 98.12 99 ARG A N 1
ATOM 805 C CA . ARG A 1 99 ? -12.848 4.237 22.011 1.00 98.12 99 ARG A CA 1
ATOM 806 C C . ARG A 1 99 ? -12.801 4.549 23.501 1.00 98.12 99 ARG A C 1
ATOM 808 O O . ARG A 1 99 ? -13.750 4.180 24.182 1.00 98.12 99 ARG A O 1
ATOM 815 N N . ILE A 1 100 ? -11.787 5.292 23.945 1.00 98.25 100 ILE A N 1
ATOM 816 C CA . ILE A 1 100 ? -11.637 5.737 25.338 1.00 98.25 100 ILE A CA 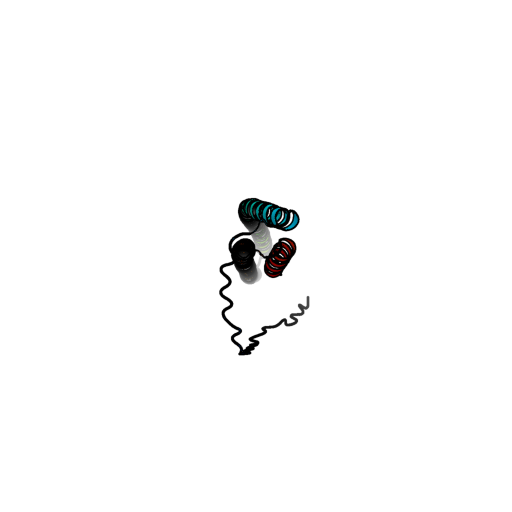1
ATOM 817 C C . ILE A 1 100 ? -12.872 6.530 25.771 1.00 98.25 100 ILE A C 1
ATOM 819 O O . ILE A 1 100 ? -13.577 6.107 26.676 1.00 98.25 100 ILE A O 1
ATOM 823 N N . LYS A 1 101 ? -13.253 7.574 25.023 1.00 98.06 101 LYS A N 1
ATOM 824 C CA . LYS A 1 101 ? -14.440 8.383 25.350 1.00 98.06 101 LYS A CA 1
ATOM 825 C C . LYS A 1 101 ? -15.731 7.558 25.438 1.00 98.06 101 LYS A C 1
ATOM 827 O O . LYS A 1 101 ? -16.596 7.824 26.268 1.00 98.06 101 LYS A O 1
ATOM 832 N N . ARG A 1 102 ? -15.903 6.563 24.561 1.00 97.94 102 ARG A N 1
ATOM 833 C CA . ARG A 1 102 ? -17.068 5.660 24.605 1.00 97.94 102 ARG A CA 1
ATOM 834 C C . ARG A 1 102 ? -17.008 4.680 25.773 1.00 97.94 102 ARG A C 1
ATOM 836 O O . ARG A 1 102 ? -18.066 4.248 26.225 1.00 97.94 102 ARG A O 1
ATOM 843 N N . ASP A 1 103 ? -15.816 4.290 26.207 1.00 97.94 103 ASP A N 1
ATOM 844 C CA . ASP A 1 103 ? -15.616 3.459 27.391 1.00 97.94 103 ASP A CA 1
ATOM 845 C C . ASP A 1 103 ? -15.942 4.249 28.652 1.00 97.94 103 ASP A C 1
ATOM 847 O O . ASP A 1 103 ? -16.792 3.797 29.415 1.00 97.94 103 ASP A O 1
ATOM 851 N N . ASP A 1 104 ? -15.417 5.464 28.787 1.00 98.19 104 ASP A N 1
ATOM 852 C CA . ASP A 1 104 ? -15.685 6.348 29.925 1.00 98.19 104 ASP A CA 1
ATOM 853 C C . ASP A 1 104 ? -17.185 6.636 30.068 1.00 98.19 104 ASP A C 1
ATOM 855 O O . ASP A 1 104 ? -17.788 6.332 31.098 1.00 98.19 104 ASP A O 1
ATOM 859 N N . ASN A 1 105 ? -17.835 7.093 28.989 1.00 98.31 105 ASN A N 1
ATOM 860 C CA . ASN A 1 105 ? -19.278 7.353 28.987 1.00 98.31 105 ASN A CA 1
ATOM 861 C C . ASN A 1 105 ? -20.089 6.114 29.396 1.00 98.31 105 ASN A C 1
ATOM 863 O O . ASN A 1 105 ? -21.116 6.214 30.067 1.00 98.31 105 ASN A O 1
ATOM 867 N N . ARG A 1 106 ? -19.660 4.926 28.960 1.00 97.81 106 ARG A N 1
ATOM 868 C CA . ARG A 1 106 ? -20.362 3.681 29.275 1.00 97.81 106 ARG A CA 1
ATOM 869 C C . ARG A 1 106 ? -20.169 3.286 30.735 1.00 97.81 106 ARG A C 1
ATOM 871 O O . ARG A 1 106 ? -21.145 2.882 31.360 1.00 97.81 106 ARG A O 1
ATOM 878 N N . GLN A 1 107 ? -18.967 3.455 31.286 1.00 98.00 107 GLN A N 1
ATOM 879 C CA . GLN A 1 107 ? -18.717 3.245 32.712 1.00 98.00 107 GLN A CA 1
ATOM 880 C C . GLN A 1 107 ? -19.567 4.188 33.570 1.00 98.00 107 GLN A C 1
ATOM 882 O O . GLN A 1 107 ? -20.204 3.738 34.522 1.00 98.00 107 GLN A O 1
ATOM 887 N N . GLU A 1 108 ? -19.693 5.461 33.183 1.00 98.19 108 GLU A N 1
ATOM 888 C CA . GLU A 1 108 ? -20.602 6.397 33.856 1.00 98.19 108 GLU A CA 1
ATOM 889 C C . GLU A 1 108 ? -22.067 5.941 33.795 1.00 98.19 108 GLU A C 1
ATOM 891 O O . GLU A 1 108 ? -22.807 6.050 34.776 1.00 98.19 108 GLU A O 1
ATOM 896 N N . HIS A 1 109 ? -22.515 5.427 32.646 1.00 98.00 109 HIS A N 1
ATOM 897 C CA . HIS A 1 109 ? -23.868 4.890 32.508 1.00 98.00 109 HIS A CA 1
ATOM 898 C C . HIS A 1 109 ? -24.093 3.653 33.378 1.00 98.00 109 HIS A C 1
ATOM 900 O O . HIS A 1 109 ? -25.146 3.551 34.007 1.00 98.00 109 HIS A O 1
ATOM 906 N N . TYR A 1 110 ? -23.120 2.747 33.460 1.00 98.19 110 TYR A N 1
ATOM 907 C CA . TYR A 1 110 ? -23.208 1.602 34.359 1.00 98.19 110 TYR A CA 1
ATOM 908 C C . TYR A 1 110 ? -23.298 2.031 35.818 1.00 98.19 110 TYR A C 1
ATOM 910 O O . TYR A 1 110 ? -24.204 1.569 36.503 1.00 98.19 110 TYR A O 1
ATOM 918 N N . ALA A 1 111 ? -22.462 2.974 36.260 1.00 98.00 111 ALA A N 1
ATOM 919 C CA . ALA A 1 111 ? -22.518 3.496 37.624 1.00 98.00 111 ALA A CA 1
ATOM 920 C C . ALA A 1 111 ? -23.899 4.099 37.951 1.00 98.00 111 ALA A C 1
ATOM 922 O O . ALA A 1 111 ? -24.459 3.854 39.019 1.00 98.00 111 ALA A O 1
ATOM 923 N N . LYS A 1 112 ? -24.506 4.831 37.003 1.00 97.88 112 LYS A N 1
ATOM 924 C CA . LYS A 1 112 ? -25.865 5.386 37.156 1.00 97.88 112 LYS A CA 1
ATOM 925 C C . LYS A 1 112 ? -26.940 4.303 37.278 1.00 97.88 112 LYS A C 1
ATOM 927 O O . LYS A 1 112 ? -27.909 4.504 38.006 1.00 97.88 112 LYS A O 1
ATOM 932 N N . ILE A 1 113 ? -26.814 3.192 36.552 1.00 97.38 113 ILE A N 1
ATOM 933 C CA . ILE A 1 113 ? -27.779 2.083 36.608 1.00 97.38 113 ILE A CA 1
ATOM 934 C C . ILE A 1 113 ? -27.583 1.268 37.894 1.00 97.38 113 ILE A C 1
ATOM 936 O O . ILE A 1 113 ? -28.565 0.925 38.547 1.00 97.38 113 ILE A O 1
ATOM 940 N N . GLU A 1 114 ? -26.338 1.021 38.302 1.00 96.12 114 GLU A N 1
ATOM 941 C CA . GLU A 1 114 ? -26.005 0.341 39.560 1.00 96.12 114 GLU A CA 1
ATOM 942 C C . GLU A 1 114 ? -26.525 1.109 40.775 1.00 96.12 114 GLU A C 1
ATOM 944 O O . GLU A 1 114 ? -27.152 0.514 41.647 1.00 96.12 114 GLU A O 1
ATOM 949 N N . ALA A 1 115 ? -26.374 2.436 40.792 1.00 97.25 115 ALA A N 1
ATOM 950 C CA . ALA A 1 115 ? -26.906 3.284 41.858 1.00 97.25 115 ALA A CA 1
ATOM 951 C C . ALA A 1 115 ? -28.445 3.238 41.970 1.00 97.25 115 ALA A C 1
ATOM 953 O O . ALA A 1 115 ? -28.999 3.539 43.025 1.00 97.25 115 ALA A O 1
ATOM 954 N N . ARG A 1 116 ? -29.150 2.871 40.890 1.00 96.81 116 ARG A N 1
ATOM 955 C CA . ARG A 1 116 ? -30.616 2.725 40.870 1.00 96.81 116 ARG A CA 1
ATOM 956 C C . ARG A 1 116 ? -31.086 1.319 41.244 1.00 96.81 116 ARG A C 1
ATOM 958 O O . ARG A 1 116 ? -32.270 1.142 41.517 1.00 96.81 116 ARG A O 1
ATOM 965 N N . ALA A 1 117 ? -30.199 0.327 41.239 1.00 97.12 117 ALA A N 1
ATOM 966 C CA . ALA A 1 117 ? -30.531 -1.049 41.581 1.00 97.12 117 ALA A CA 1
ATOM 967 C C . ALA A 1 117 ? -30.596 -1.214 43.107 1.00 97.12 117 ALA A C 1
ATOM 969 O O . ALA A 1 117 ? -29.578 -1.361 43.783 1.00 97.12 117 ALA A O 1
ATOM 970 N N . GLN A 1 118 ? -31.809 -1.186 43.659 1.00 96.88 118 GLN A N 1
ATOM 971 C CA . GLN A 1 118 ? -32.025 -1.233 45.108 1.00 96.88 118 GLN A CA 1
ATOM 972 C C . GLN A 1 118 ? -32.110 -2.665 45.641 1.00 96.88 118 GLN A C 1
ATOM 974 O O . GLN A 1 118 ? -31.648 -2.940 46.746 1.00 96.88 118 GLN A O 1
ATOM 979 N N . THR A 1 119 ? -32.661 -3.587 44.848 1.00 98.00 119 THR A N 1
ATOM 980 C CA . THR A 1 119 ? -32.823 -4.996 45.241 1.00 98.00 119 THR A CA 1
ATOM 981 C C . THR A 1 119 ? -31.679 -5.863 44.728 1.00 98.00 119 THR A C 1
ATOM 983 O O . THR A 1 119 ? -31.066 -5.561 43.702 1.00 98.00 119 THR A O 1
ATOM 986 N N . ASP A 1 120 ? -31.418 -6.986 45.394 1.00 96.56 120 ASP A N 1
ATOM 987 C CA . ASP A 1 120 ? -30.364 -7.914 44.965 1.00 96.56 120 ASP A CA 1
ATOM 988 C C . ASP A 1 120 ? -30.652 -8.524 43.589 1.00 96.56 120 ASP A C 1
ATOM 990 O O . ASP A 1 120 ? -29.738 -8.671 42.778 1.00 96.56 120 ASP A O 1
ATOM 994 N N . ILE A 1 121 ? -31.929 -8.764 43.269 1.00 96.62 121 ILE A N 1
ATOM 995 C CA . ILE A 1 121 ? -32.362 -9.211 41.937 1.00 96.62 121 ILE A CA 1
ATOM 996 C C . ILE A 1 121 ? -32.001 -8.161 40.875 1.00 96.62 121 ILE A C 1
ATOM 998 O O . ILE A 1 121 ? -31.449 -8.498 39.827 1.00 96.62 121 ILE A O 1
ATOM 1002 N N . GLN A 1 122 ? -32.258 -6.875 41.141 1.00 97.25 122 GLN A N 1
ATOM 1003 C CA . GLN A 1 122 ? -31.882 -5.796 40.222 1.00 97.25 122 GLN A CA 1
ATOM 1004 C C . GLN A 1 122 ? -30.361 -5.694 40.066 1.00 97.25 122 GLN A C 1
ATOM 1006 O O . GLN A 1 122 ? -29.880 -5.562 38.944 1.00 97.25 122 GLN A O 1
ATOM 1011 N N . LYS A 1 123 ? -29.591 -5.800 41.155 1.00 96.88 123 LYS A N 1
ATOM 1012 C CA . LYS A 1 123 ? -28.119 -5.764 41.098 1.00 96.88 123 LYS A CA 1
ATOM 1013 C C . LYS A 1 123 ? -27.558 -6.916 40.259 1.00 96.88 123 LYS A C 1
ATOM 1015 O O . LYS A 1 123 ? -26.687 -6.688 39.423 1.00 96.88 123 LYS A O 1
ATOM 1020 N N . GLN A 1 124 ? -28.096 -8.127 40.421 1.00 97.06 124 GLN A N 1
ATOM 1021 C CA . GLN A 1 124 ? -27.726 -9.287 39.601 1.00 97.06 124 GLN A CA 1
ATOM 1022 C C . GLN A 1 124 ? -28.057 -9.070 38.119 1.00 97.06 124 GLN A C 1
ATOM 1024 O O . GLN A 1 124 ? -27.217 -9.333 37.257 1.00 97.06 124 GLN A O 1
ATOM 1029 N N . ALA A 1 125 ? -29.241 -8.533 37.808 1.00 97.56 125 ALA A N 1
ATOM 1030 C CA . ALA A 1 125 ? -29.630 -8.224 36.433 1.00 97.56 125 ALA A CA 1
ATOM 1031 C C . ALA A 1 125 ? -28.709 -7.170 35.791 1.00 97.56 125 ALA A C 1
ATOM 1033 O O . ALA A 1 125 ? -28.314 -7.317 34.634 1.00 97.56 125 ALA A O 1
ATOM 1034 N N . VAL A 1 126 ? -28.314 -6.136 36.542 1.00 98.00 126 VAL A N 1
ATOM 1035 C CA . VAL A 1 126 ? -27.370 -5.110 36.069 1.00 98.00 126 VAL A CA 1
ATOM 1036 C C . VAL A 1 126 ? -25.985 -5.706 35.824 1.00 98.00 126 VAL A C 1
ATOM 1038 O O . VAL A 1 126 ? -25.381 -5.422 34.790 1.00 98.00 126 VAL A O 1
ATOM 1041 N N . ALA A 1 127 ? -25.499 -6.577 36.710 1.00 97.50 127 ALA A N 1
ATOM 1042 C CA . ALA A 1 127 ? -24.230 -7.272 36.512 1.00 97.50 127 ALA A CA 1
ATOM 1043 C C . ALA A 1 127 ? -24.242 -8.141 35.240 1.00 97.50 127 ALA A C 1
ATOM 1045 O O . ALA A 1 127 ? -23.314 -8.064 34.430 1.00 97.50 127 ALA A O 1
ATOM 1046 N N . ALA A 1 128 ? -25.317 -8.905 35.014 1.00 98.00 128 ALA A N 1
ATOM 1047 C CA . ALA A 1 128 ? -25.490 -9.704 33.801 1.00 98.00 128 ALA A CA 1
ATOM 1048 C C . ALA A 1 128 ? -25.553 -8.829 32.537 1.00 98.00 128 ALA A C 1
ATOM 1050 O O . ALA A 1 128 ? -24.891 -9.124 31.541 1.00 98.00 128 ALA A O 1
ATOM 1051 N N . PHE A 1 129 ? -26.288 -7.713 32.589 1.00 98.00 129 PHE A N 1
ATOM 1052 C CA . PHE A 1 129 ? -26.353 -6.742 31.497 1.00 98.00 129 PHE A CA 1
ATOM 1053 C C . PHE A 1 129 ? -24.969 -6.177 31.149 1.00 98.00 129 PHE A C 1
ATOM 1055 O O . PHE A 1 129 ? -24.576 -6.217 29.982 1.00 98.00 129 PHE A O 1
ATOM 1062 N N . LYS A 1 130 ? -24.201 -5.711 32.147 1.00 98.19 130 LYS A N 1
ATOM 1063 C CA . LYS A 1 130 ? -22.830 -5.208 31.949 1.00 98.19 130 LYS A CA 1
ATOM 1064 C C . LYS A 1 130 ? -21.954 -6.252 31.261 1.00 98.19 130 LYS A C 1
ATOM 1066 O O . LYS A 1 130 ? -21.286 -5.933 30.281 1.00 98.19 130 LYS A O 1
ATOM 1071 N N . ALA A 1 131 ? -21.992 -7.496 31.737 1.00 98.06 131 ALA A N 1
ATOM 1072 C CA . ALA A 1 131 ? -21.195 -8.583 31.177 1.00 98.06 131 ALA A CA 1
ATOM 1073 C C . ALA A 1 131 ? -21.527 -8.847 29.697 1.00 98.06 131 ALA A C 1
ATOM 1075 O O . ALA A 1 131 ? -20.620 -8.934 28.868 1.00 98.06 131 ALA A O 1
ATOM 1076 N N . ILE A 1 132 ? -22.817 -8.912 29.346 1.00 98.44 132 ILE A N 1
ATOM 1077 C CA . ILE A 1 132 ? -23.266 -9.129 27.961 1.00 98.44 132 ILE A CA 1
ATOM 1078 C C . ILE A 1 132 ? -22.838 -7.966 27.056 1.0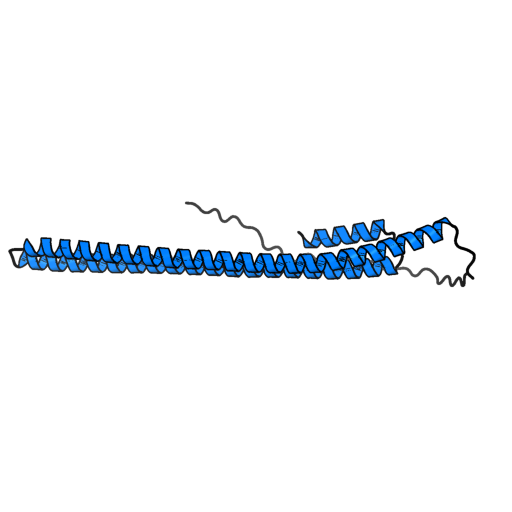0 98.44 132 ILE A C 1
ATOM 1080 O O . ILE A 1 132 ? -22.349 -8.192 25.946 1.00 98.44 132 ILE A O 1
ATOM 1084 N N . VAL A 1 133 ? -22.992 -6.723 27.519 1.00 98.44 133 VAL A N 1
ATOM 1085 C CA . VAL A 1 133 ? -22.627 -5.539 26.731 1.00 98.44 133 VAL A CA 1
ATOM 1086 C C . VAL A 1 133 ? -21.114 -5.454 26.521 1.00 98.44 133 VAL A C 1
ATOM 1088 O O . VAL A 1 133 ? -20.684 -5.223 25.390 1.00 98.44 133 VAL A O 1
ATOM 1091 N N . GLU A 1 134 ? -20.295 -5.688 27.551 1.00 98.25 134 GLU A N 1
ATOM 1092 C CA . GLU A 1 134 ? -18.835 -5.711 27.386 1.00 98.25 134 GLU A CA 1
ATOM 1093 C C . GLU A 1 134 ? -18.393 -6.810 26.418 1.00 98.25 134 GLU A C 1
ATOM 1095 O O . GLU A 1 134 ? -17.597 -6.543 25.515 1.00 98.25 134 GLU A O 1
ATOM 1100 N N . ALA A 1 135 ? -18.961 -8.015 26.528 1.00 98.00 135 ALA A N 1
ATOM 1101 C CA . ALA A 1 135 ? -18.665 -9.105 25.604 1.00 98.00 135 ALA A CA 1
ATOM 1102 C C . ALA A 1 135 ? -19.003 -8.727 24.149 1.00 98.00 135 ALA A C 1
ATOM 1104 O O . ALA A 1 135 ? -18.183 -8.918 23.245 1.00 98.00 135 ALA A O 1
ATOM 1105 N N . ALA A 1 136 ? -20.169 -8.116 23.915 1.00 98.19 136 ALA A N 1
ATOM 1106 C CA . ALA A 1 136 ? -20.577 -7.657 22.588 1.00 98.19 136 ALA A CA 1
ATOM 1107 C C . ALA A 1 136 ? -19.656 -6.553 22.035 1.00 98.19 136 ALA A C 1
ATOM 1109 O O . ALA A 1 136 ? -19.324 -6.544 20.846 1.00 98.19 136 ALA A O 1
ATOM 1110 N N . ILE A 1 137 ? -19.209 -5.623 22.885 1.00 98.12 137 ILE A N 1
ATOM 1111 C CA . ILE A 1 137 ? -18.293 -4.546 22.490 1.00 98.12 137 ILE A CA 1
ATOM 1112 C C . ILE A 1 137 ? -16.918 -5.102 22.131 1.00 98.12 137 ILE A C 1
ATOM 1114 O O . ILE A 1 137 ? -16.354 -4.688 21.113 1.00 98.12 137 ILE A O 1
ATOM 1118 N N . VAL A 1 138 ? -16.392 -6.042 22.918 1.00 97.94 138 VAL A N 1
ATOM 1119 C CA . VAL A 1 138 ? -15.124 -6.721 22.629 1.00 97.94 138 VAL A CA 1
ATOM 1120 C C . VAL A 1 138 ? -15.209 -7.455 21.292 1.00 97.94 138 VAL A C 1
ATOM 1122 O O . VAL A 1 138 ? -14.377 -7.201 20.420 1.00 97.94 138 VAL A O 1
ATOM 1125 N N . ALA A 1 139 ? -16.256 -8.258 21.076 1.00 98.31 139 ALA A N 1
ATOM 1126 C CA . ALA A 1 139 ? -16.462 -8.973 19.816 1.00 98.31 139 ALA A CA 1
ATOM 1127 C C . ALA A 1 139 ? -16.539 -8.011 18.616 1.00 98.31 139 ALA A C 1
ATOM 1129 O O . ALA A 1 139 ? -15.877 -8.205 17.594 1.00 98.31 139 ALA A O 1
ATOM 1130 N N . ARG A 1 140 ? -17.286 -6.906 18.755 1.00 98.00 140 ARG A N 1
ATOM 1131 C CA . ARG A 1 140 ? -17.380 -5.869 17.719 1.00 98.00 140 ARG A CA 1
ATOM 1132 C C . ARG A 1 140 ? -16.027 -5.211 17.438 1.00 98.00 140 ARG A C 1
ATOM 1134 O O . ARG A 1 140 ? -15.709 -4.960 16.277 1.00 98.00 140 ARG A O 1
ATOM 1141 N N . ARG A 1 141 ? -15.246 -4.886 18.475 1.00 97.56 141 ARG A N 1
ATOM 1142 C CA . ARG A 1 141 ? -13.913 -4.276 18.326 1.00 97.56 141 ARG A CA 1
ATOM 1143 C C . ARG A 1 141 ? -12.972 -5.211 17.584 1.00 97.56 141 ARG A C 1
ATOM 1145 O O . ARG A 1 141 ? -12.378 -4.776 16.605 1.00 97.56 141 ARG A O 1
ATOM 1152 N N . GLN A 1 142 ? -12.919 -6.477 17.987 1.00 97.81 142 GLN A N 1
ATOM 1153 C CA . GLN A 1 142 ? -12.092 -7.500 17.347 1.00 97.81 142 GLN A CA 1
ATOM 1154 C C . GLN A 1 142 ? -12.438 -7.666 15.863 1.00 97.81 142 GLN A C 1
ATOM 1156 O O . GLN A 1 142 ? -11.543 -7.646 15.023 1.00 97.81 142 GLN A O 1
ATOM 1161 N N . ALA A 1 143 ? -13.728 -7.748 15.516 1.00 98.12 143 ALA A N 1
ATOM 1162 C CA . ALA A 1 143 ? -14.158 -7.870 14.122 1.00 98.12 143 ALA A CA 1
ATOM 1163 C C . ALA A 1 143 ? -13.763 -6.649 13.268 1.00 98.12 143 ALA A C 1
ATOM 1165 O O . ALA A 1 143 ? -13.309 -6.790 12.128 1.00 98.12 143 ALA A O 1
ATOM 1166 N N . ILE A 1 144 ? -13.910 -5.439 13.819 1.00 97.75 144 ILE A N 1
ATOM 1167 C CA . ILE A 1 144 ? -13.518 -4.201 13.134 1.00 97.75 144 ILE A CA 1
ATOM 1168 C C . ILE A 1 144 ? -12.000 -4.127 12.975 1.00 97.75 144 ILE A C 1
ATOM 1170 O O . ILE A 1 144 ? -11.532 -3.811 11.886 1.00 97.75 144 ILE A O 1
ATOM 1174 N N . ASP A 1 145 ? -11.238 -4.441 14.020 1.00 97.56 145 ASP A N 1
ATOM 1175 C CA . ASP A 1 145 ? -9.775 -4.383 13.988 1.00 97.56 145 ASP A CA 1
ATOM 1176 C C . ASP A 1 145 ? -9.204 -5.401 12.996 1.00 97.56 145 ASP A C 1
ATOM 1178 O O . ASP A 1 145 ? -8.357 -5.044 12.180 1.00 97.56 145 ASP A O 1
ATOM 1182 N N . ALA A 1 146 ? -9.758 -6.615 12.952 1.00 97.88 146 ALA A N 1
ATOM 1183 C CA . ALA A 1 146 ? -9.418 -7.607 11.935 1.00 97.88 146 ALA A CA 1
ATOM 1184 C C . ALA A 1 146 ? -9.716 -7.109 10.508 1.00 97.88 146 ALA A C 1
ATOM 1186 O O . ALA A 1 146 ? -8.922 -7.314 9.591 1.00 97.88 146 ALA A O 1
ATOM 1187 N N . THR A 1 147 ? -10.839 -6.410 10.311 1.00 98.19 147 THR A N 1
ATOM 1188 C CA . THR A 1 147 ? -11.199 -5.834 9.004 1.00 98.19 147 THR A CA 1
ATOM 1189 C C . THR A 1 147 ? -10.259 -4.695 8.604 1.00 98.19 147 THR A C 1
ATOM 1191 O O . THR A 1 147 ? -9.842 -4.616 7.448 1.00 98.19 147 THR A O 1
ATOM 1194 N N . ILE A 1 148 ? -9.907 -3.814 9.547 1.00 97.31 148 ILE A N 1
ATOM 1195 C CA . ILE A 1 148 ? -8.955 -2.716 9.328 1.00 97.31 148 ILE A CA 1
ATOM 1196 C C . ILE A 1 148 ? -7.583 -3.279 8.955 1.00 97.31 148 ILE A C 1
ATOM 1198 O O . ILE A 1 148 ? -6.969 -2.797 8.004 1.00 97.31 148 ILE A O 1
ATOM 1202 N N . GLU A 1 149 ? -7.124 -4.300 9.673 1.00 97.12 149 GLU A N 1
ATOM 1203 C CA . GLU A 1 149 ? -5.847 -4.954 9.408 1.00 97.12 149 GLU A CA 1
ATOM 1204 C C . GLU A 1 149 ? -5.839 -5.610 8.025 1.00 97.12 149 GLU A C 1
ATOM 1206 O O . GLU A 1 149 ? -4.963 -5.323 7.207 1.00 97.12 149 GLU A O 1
ATOM 1211 N N . LYS A 1 150 ? -6.882 -6.379 7.691 1.00 97.75 150 LYS A N 1
ATOM 1212 C CA . LYS A 1 150 ? -7.027 -6.964 6.354 1.00 97.75 150 LYS A CA 1
ATOM 1213 C C . LYS A 1 150 ? -6.994 -5.901 5.252 1.00 97.75 150 LYS A C 1
ATOM 1215 O O . LYS A 1 150 ? -6.284 -6.054 4.263 1.00 97.75 150 LYS A O 1
ATOM 1220 N N . PHE A 1 151 ? -7.713 -4.797 5.431 1.00 96.69 151 PHE A N 1
ATOM 1221 C CA . PHE A 1 151 ? -7.716 -3.696 4.469 1.00 96.69 151 PHE A CA 1
ATOM 1222 C C . PHE A 1 151 ? -6.318 -3.087 4.267 1.00 96.69 151 PHE A C 1
ATOM 1224 O O . PHE A 1 151 ? -5.932 -2.768 3.141 1.00 96.69 151 PHE A O 1
ATOM 1231 N N . ARG A 1 152 ? -5.528 -2.946 5.339 1.00 95.62 152 ARG A N 1
ATOM 1232 C CA . ARG A 1 152 ? -4.140 -2.452 5.263 1.00 95.62 152 ARG A CA 1
ATOM 1233 C C . ARG A 1 152 ? -3.227 -3.420 4.524 1.00 95.62 152 ARG A C 1
ATOM 1235 O O . ARG A 1 152 ? -2.395 -2.976 3.728 1.00 95.62 152 ARG A O 1
ATOM 1242 N N . GLN A 1 153 ? -3.389 -4.715 4.768 1.00 96.12 153 GLN A N 1
ATOM 1243 C CA . GLN A 1 153 ? -2.643 -5.761 4.077 1.00 96.12 153 GLN A CA 1
ATOM 1244 C C . GLN A 1 153 ? -2.962 -5.758 2.580 1.00 96.12 153 GLN A C 1
ATOM 1246 O O . GLN A 1 153 ? -2.041 -5.689 1.767 1.00 96.12 153 GLN A O 1
ATOM 1251 N N . ASP A 1 154 ? -4.247 -5.718 2.219 1.00 95.75 154 ASP A N 1
ATOM 1252 C CA . ASP A 1 154 ? -4.700 -5.690 0.825 1.00 95.75 154 ASP A CA 1
ATOM 1253 C C . ASP A 1 154 ? -4.156 -4.441 0.088 1.00 95.75 154 ASP A C 1
ATOM 1255 O O . ASP A 1 154 ? -3.657 -4.537 -1.036 1.00 95.75 154 ASP A O 1
ATOM 1259 N N . ILE A 1 155 ? -4.145 -3.266 0.739 1.00 95.06 155 ILE A N 1
ATOM 1260 C CA . ILE A 1 155 ? -3.512 -2.052 0.187 1.00 95.06 155 ILE A CA 1
ATOM 1261 C C . ILE A 1 155 ? -2.004 -2.238 -0.006 1.00 95.06 155 ILE A C 1
ATOM 1263 O O . ILE A 1 155 ? -1.466 -1.868 -1.051 1.00 95.06 155 ILE A O 1
ATOM 1267 N N . SER A 1 156 ? -1.308 -2.781 0.991 1.00 93.31 156 SER A N 1
ATOM 1268 C CA . SER A 1 156 ? 0.147 -2.960 0.936 1.00 93.31 156 SER A CA 1
ATOM 1269 C C . SER A 1 156 ? 0.548 -3.906 -0.197 1.00 93.31 156 SER A C 1
ATOM 1271 O O . SER A 1 156 ? 1.488 -3.621 -0.941 1.00 93.31 156 SER A O 1
ATOM 1273 N N . GLN A 1 157 ? -0.217 -4.982 -0.393 1.00 94.62 157 GLN A N 1
ATOM 1274 C CA . GLN A 1 157 ? -0.049 -5.907 -1.513 1.00 94.62 157 GLN A CA 1
ATOM 1275 C C . GLN A 1 157 ? -0.290 -5.216 -2.860 1.00 94.62 157 GLN A C 1
ATOM 1277 O O . GLN A 1 157 ? 0.523 -5.359 -3.775 1.00 94.62 157 GLN A O 1
ATOM 1282 N N . ALA A 1 158 ? -1.348 -4.408 -2.982 1.00 95.56 158 ALA A N 1
ATOM 1283 C CA . ALA A 1 158 ? -1.623 -3.651 -4.204 1.00 95.56 158 ALA A CA 1
ATOM 1284 C C . ALA A 1 158 ? -0.497 -2.655 -4.540 1.00 95.56 158 ALA A C 1
ATOM 1286 O O . ALA A 1 158 ? -0.095 -2.529 -5.699 1.00 95.56 158 ALA A O 1
ATOM 1287 N N . ILE A 1 159 ? 0.061 -1.978 -3.530 1.00 91.62 159 ILE A N 1
ATOM 1288 C CA . ILE A 1 159 ? 1.208 -1.075 -3.700 1.00 91.62 159 ILE A CA 1
ATOM 1289 C C . ILE A 1 159 ? 2.445 -1.850 -4.167 1.00 91.62 159 ILE A C 1
ATOM 1291 O O . ILE A 1 159 ? 3.108 -1.421 -5.114 1.00 91.62 159 ILE A O 1
ATOM 1295 N N . ALA A 1 160 ? 2.749 -2.989 -3.538 1.00 90.75 160 ALA A N 1
ATOM 1296 C CA . ALA A 1 160 ? 3.885 -3.827 -3.911 1.00 90.75 160 ALA A CA 1
ATOM 1297 C C . ALA A 1 160 ? 3.755 -4.351 -5.351 1.00 90.75 160 ALA A C 1
ATOM 1299 O O . ALA A 1 160 ? 4.690 -4.209 -6.140 1.00 90.75 160 ALA A O 1
ATOM 1300 N N . SER A 1 161 ? 2.576 -4.859 -5.718 1.00 94.19 161 SER A N 1
ATOM 1301 C CA . SER A 1 161 ? 2.267 -5.322 -7.075 1.00 94.19 161 SER A CA 1
ATOM 1302 C C . SER A 1 161 ? 2.443 -4.202 -8.103 1.00 94.19 161 SER A C 1
ATOM 1304 O O . SER A 1 161 ? 3.137 -4.372 -9.107 1.00 94.19 161 SER A O 1
ATOM 1306 N N . ARG A 1 162 ? 1.917 -3.003 -7.821 1.00 92.44 162 ARG A N 1
ATOM 1307 C CA . ARG A 1 162 ? 2.097 -1.843 -8.701 1.00 92.44 162 ARG A CA 1
ATOM 1308 C C . ARG A 1 162 ? 3.565 -1.436 -8.825 1.00 92.44 162 ARG A C 1
ATOM 1310 O O . ARG A 1 162 ? 4.006 -1.105 -9.923 1.00 92.44 162 ARG A O 1
ATOM 1317 N N . LYS A 1 163 ? 4.334 -1.458 -7.732 1.00 90.31 163 LYS A N 1
ATOM 1318 C CA . LYS A 1 163 ? 5.773 -1.150 -7.754 1.00 90.31 163 LYS A CA 1
ATOM 1319 C C . LYS A 1 163 ? 6.533 -2.134 -8.644 1.00 90.31 163 LYS A C 1
ATOM 1321 O O . LYS A 1 163 ? 7.362 -1.702 -9.441 1.00 90.31 163 LYS A O 1
ATOM 1326 N N . GLN A 1 164 ? 6.224 -3.425 -8.542 1.00 91.06 164 GLN A N 1
ATOM 1327 C CA . GLN A 1 164 ? 6.810 -4.460 -9.393 1.00 91.06 164 GLN A CA 1
ATOM 1328 C C . GLN A 1 164 ? 6.446 -4.253 -10.866 1.00 91.06 164 GLN A C 1
ATOM 1330 O O . GLN A 1 164 ? 7.346 -4.214 -11.699 1.00 91.06 164 GLN A O 1
ATOM 1335 N N . ALA A 1 165 ? 5.166 -4.028 -11.180 1.00 92.00 165 ALA A N 1
ATOM 1336 C CA . ALA A 1 165 ? 4.711 -3.789 -12.551 1.00 92.00 165 ALA A CA 1
ATOM 1337 C C . ALA A 1 165 ? 5.391 -2.563 -13.182 1.00 92.00 165 ALA A C 1
ATOM 1339 O O . ALA A 1 165 ? 5.878 -2.627 -14.308 1.00 92.00 165 ALA A O 1
ATOM 1340 N N . VAL A 1 166 ? 5.496 -1.459 -12.435 1.00 90.19 166 VAL A N 1
ATOM 1341 C CA . VAL A 1 166 ? 6.185 -0.250 -12.909 1.00 90.19 166 VAL A CA 1
ATOM 1342 C C . VAL A 1 166 ? 7.685 -0.495 -13.080 1.00 90.19 166 VAL A C 1
ATOM 1344 O O . VAL A 1 166 ? 8.255 -0.067 -14.078 1.00 90.19 166 VAL A O 1
ATOM 1347 N N . SER A 1 167 ? 8.337 -1.196 -12.147 1.00 88.38 167 SER A N 1
ATOM 1348 C CA . SER A 1 167 ? 9.760 -1.535 -12.278 1.00 88.38 167 SER A CA 1
ATOM 1349 C C . SER A 1 167 ? 10.026 -2.414 -13.501 1.00 88.38 167 SER A C 1
ATOM 1351 O O . SER A 1 167 ? 11.008 -2.189 -14.204 1.00 88.38 167 SER A O 1
ATOM 1353 N N . ALA A 1 168 ? 9.150 -3.385 -13.766 1.00 90.00 168 ALA A N 1
ATOM 1354 C CA . ALA A 1 168 ? 9.232 -4.237 -14.944 1.00 90.00 168 ALA A CA 1
ATOM 1355 C C . ALA A 1 168 ? 9.060 -3.417 -16.231 1.00 90.00 168 ALA A C 1
ATOM 1357 O O . ALA A 1 168 ? 9.896 -3.519 -17.122 1.00 90.00 168 ALA A O 1
ATOM 1358 N N . ALA A 1 169 ? 8.057 -2.536 -16.298 1.00 89.56 169 ALA A N 1
ATOM 1359 C CA . ALA A 1 169 ? 7.838 -1.663 -17.453 1.00 89.56 169 ALA A CA 1
ATOM 1360 C C . ALA A 1 169 ? 9.035 -0.732 -17.724 1.00 89.56 169 ALA A C 1
ATOM 1362 O O . ALA A 1 169 ? 9.467 -0.588 -18.866 1.00 89.56 169 ALA A O 1
ATOM 1363 N N . VAL A 1 170 ? 9.626 -0.145 -16.674 1.00 86.88 170 VAL A N 1
ATOM 1364 C CA . VAL A 1 170 ? 10.843 0.676 -16.799 1.00 86.88 170 VAL A CA 1
ATOM 1365 C C . VAL A 1 170 ? 12.004 -0.147 -17.357 1.00 86.88 170 VAL A C 1
ATOM 1367 O O . VAL A 1 170 ? 12.705 0.331 -18.247 1.00 86.88 170 VAL A O 1
ATOM 1370 N N . GLN A 1 171 ? 12.200 -1.376 -16.872 1.00 87.88 171 GLN A N 1
ATOM 1371 C CA . GLN A 1 171 ? 13.261 -2.251 -17.370 1.00 87.88 171 GLN A CA 1
ATOM 1372 C C . GLN A 1 171 ? 13.034 -2.647 -18.835 1.00 87.88 171 GLN A C 1
ATOM 1374 O O . GLN A 1 171 ? 13.969 -2.593 -19.633 1.00 87.88 171 GLN A O 1
ATOM 1379 N N . THR A 1 172 ? 11.801 -2.995 -19.211 1.00 89.25 172 THR A N 1
ATOM 1380 C CA . THR A 1 172 ? 11.433 -3.300 -20.601 1.00 89.25 172 THR A CA 1
ATOM 1381 C C . THR A 1 172 ? 11.737 -2.118 -21.515 1.00 89.25 172 THR A C 1
ATOM 1383 O O . THR A 1 172 ? 12.426 -2.285 -22.521 1.00 89.25 172 THR A O 1
ATOM 1386 N N . PHE A 1 173 ? 11.317 -0.910 -21.132 1.00 86.94 173 PHE A N 1
ATOM 1387 C CA . PHE A 1 173 ? 11.593 0.300 -21.902 1.00 86.94 173 PHE A CA 1
ATOM 1388 C C . PHE A 1 173 ? 13.100 0.565 -22.050 1.00 86.94 173 PHE A C 1
ATOM 1390 O O . PHE A 1 173 ? 13.568 0.919 -23.133 1.00 86.94 173 PHE A O 1
ATOM 1397 N N . GLN A 1 174 ? 13.886 0.352 -20.987 1.00 86.44 174 GLN A N 1
ATOM 1398 C CA . GLN A 1 174 ? 15.347 0.473 -21.041 1.00 86.44 174 GLN A CA 1
ATOM 1399 C C . GLN A 1 174 ? 15.978 -0.535 -22.009 1.00 86.44 174 GLN A C 1
ATOM 1401 O O . GLN A 1 174 ? 16.843 -0.158 -22.799 1.00 86.44 174 GLN A O 1
ATOM 1406 N N . ASN A 1 175 ? 15.524 -1.788 -21.996 1.00 88.12 175 ASN A N 1
ATOM 1407 C CA . ASN A 1 175 ? 16.040 -2.827 -22.885 1.00 88.12 175 ASN A CA 1
ATOM 1408 C C . ASN A 1 175 ? 15.697 -2.539 -24.355 1.00 88.12 175 ASN A C 1
ATOM 1410 O O . ASN A 1 175 ? 16.581 -2.601 -25.209 1.00 88.12 175 ASN A O 1
ATOM 1414 N N . VAL A 1 176 ? 14.442 -2.167 -24.647 1.00 89.56 176 VAL A N 1
ATOM 1415 C CA . VAL A 1 176 ? 14.008 -1.774 -26.001 1.00 89.56 176 VAL A CA 1
ATOM 1416 C C . VAL A 1 176 ? 14.831 -0.598 -26.503 1.00 89.56 176 VAL A C 1
ATOM 1418 O O . VAL A 1 176 ? 15.287 -0.603 -27.647 1.00 89.56 176 VAL A O 1
ATOM 1421 N N . LYS A 1 177 ? 15.086 0.383 -25.633 1.00 84.75 177 LYS A N 1
ATOM 1422 C CA . LYS A 1 177 ? 15.957 1.503 -25.963 1.00 84.75 177 LYS A CA 1
ATOM 1423 C C . LYS A 1 177 ? 17.354 1.016 -26.339 1.00 84.75 177 LYS A C 1
ATOM 1425 O O . LYS A 1 177 ? 17.804 1.344 -27.428 1.00 84.75 177 LYS A O 1
ATOM 1430 N N . ILE A 1 178 ? 18.038 0.254 -25.481 1.00 86.19 178 ILE A N 1
ATOM 1431 C CA . ILE A 1 178 ? 19.403 -0.231 -25.759 1.00 86.19 178 ILE A CA 1
ATOM 1432 C C . ILE A 1 178 ? 19.448 -0.963 -27.109 1.00 86.19 178 ILE A C 1
ATOM 1434 O O . ILE A 1 178 ? 20.308 -0.665 -27.934 1.00 86.19 178 ILE A O 1
ATOM 1438 N N . ALA A 1 179 ? 18.473 -1.829 -27.388 1.00 89.31 179 ALA A N 1
ATOM 1439 C CA . ALA A 1 179 ? 18.380 -2.525 -28.668 1.00 89.31 179 ALA A CA 1
ATOM 1440 C C . ALA A 1 179 ? 18.181 -1.566 -29.859 1.00 89.31 179 ALA A C 1
ATOM 1442 O O . ALA A 1 179 ? 18.861 -1.694 -30.879 1.00 89.31 179 ALA A O 1
ATOM 1443 N N . ALA A 1 180 ? 17.293 -0.574 -29.733 1.00 89.12 180 ALA A N 1
ATOM 1444 C CA . ALA A 1 180 ? 17.063 0.438 -30.764 1.00 89.12 180 ALA A CA 1
ATOM 1445 C C . ALA A 1 180 ? 18.320 1.282 -31.036 1.00 89.12 180 ALA A C 1
ATOM 1447 O O . ALA A 1 180 ? 18.577 1.658 -32.180 1.00 89.12 180 ALA A O 1
ATOM 1448 N N . LEU A 1 181 ? 19.114 1.559 -29.998 1.00 85.12 181 LEU A N 1
ATOM 1449 C CA . LEU A 1 181 ? 20.380 2.280 -30.108 1.00 85.12 181 LEU A CA 1
ATOM 1450 C C . LEU A 1 181 ? 21.438 1.485 -30.856 1.00 85.12 181 LEU A C 1
ATOM 1452 O O . LEU A 1 181 ? 22.034 2.007 -31.796 1.00 85.12 181 LEU A O 1
ATOM 1456 N N . GLU A 1 182 ? 21.664 0.238 -30.453 1.00 87.75 182 GLU A N 1
ATOM 1457 C CA . GLU A 1 182 ? 22.640 -0.625 -31.115 1.00 87.75 182 GLU A CA 1
ATOM 1458 C C . GLU A 1 182 ? 22.248 -0.870 -32.575 1.00 87.75 182 GLU A C 1
ATOM 1460 O O . GLU A 1 182 ? 23.092 -0.771 -33.466 1.00 87.75 182 GLU A O 1
ATOM 1465 N N . LYS A 1 183 ? 20.948 -1.038 -32.857 1.00 89.69 183 LYS A N 1
ATOM 1466 C CA . LYS A 1 183 ? 20.451 -1.108 -34.234 1.00 89.69 183 LYS A CA 1
ATOM 1467 C C . LYS A 1 183 ? 20.702 0.182 -35.013 1.00 89.69 183 LYS A C 1
ATOM 1469 O O . LYS A 1 183 ? 21.159 0.114 -36.147 1.00 89.69 183 LYS A O 1
ATOM 1474 N N . ALA A 1 184 ? 20.436 1.352 -34.434 1.00 88.00 184 ALA A N 1
ATOM 1475 C CA . ALA A 1 184 ? 20.680 2.620 -35.117 1.00 88.00 184 ALA A CA 1
ATOM 1476 C C . ALA A 1 184 ? 22.172 2.838 -35.423 1.00 88.00 184 ALA A C 1
ATOM 1478 O O . ALA A 1 184 ? 22.503 3.329 -36.501 1.00 88.00 184 ALA A O 1
ATOM 1479 N N . LYS A 1 185 ? 23.075 2.442 -34.512 1.00 86.69 185 LYS A N 1
ATOM 1480 C CA . LYS A 1 185 ? 24.529 2.463 -34.749 1.00 86.69 185 LYS A CA 1
ATOM 1481 C C . LYS A 1 185 ? 24.926 1.522 -35.888 1.00 86.69 185 LYS A C 1
ATOM 1483 O O . LYS A 1 185 ? 25.679 1.935 -36.766 1.00 86.69 185 LYS A O 1
ATOM 1488 N N . ALA A 1 186 ? 24.399 0.298 -35.894 1.00 89.38 186 ALA A N 1
ATOM 1489 C CA . ALA A 1 186 ? 24.665 -0.685 -36.941 1.00 89.38 186 ALA A CA 1
ATOM 1490 C C . ALA A 1 186 ? 24.132 -0.230 -38.310 1.00 89.38 186 ALA A C 1
ATOM 1492 O O . ALA A 1 186 ? 24.870 -0.258 -39.289 1.00 89.38 186 ALA A O 1
ATOM 1493 N N . ASP A 1 187 ? 22.892 0.266 -38.368 1.00 88.88 187 ASP A N 1
ATOM 1494 C CA . ASP A 1 187 ? 22.280 0.798 -39.590 1.00 88.88 187 ASP A CA 1
ATOM 1495 C C . ASP A 1 187 ? 23.098 2.000 -40.129 1.00 88.88 187 ASP A C 1
ATOM 1497 O O . ASP A 1 187 ? 23.320 2.119 -41.334 1.00 88.88 187 ASP A O 1
ATOM 1501 N N . CYS A 1 188 ? 23.605 2.863 -39.238 1.00 88.12 188 CYS A N 1
ATOM 1502 C CA . CYS A 1 188 ? 24.515 3.958 -39.587 1.00 88.12 188 CYS A CA 1
ATOM 1503 C C . CYS A 1 188 ? 25.857 3.468 -40.158 1.00 88.12 188 CYS A C 1
ATOM 1505 O O . CYS A 1 188 ? 26.302 3.993 -41.176 1.00 88.12 188 CYS A O 1
ATOM 1507 N N . ALA A 1 189 ? 26.490 2.467 -39.537 1.00 87.31 189 ALA A N 1
ATOM 1508 C CA . ALA A 1 189 ? 27.751 1.889 -40.015 1.00 87.31 189 ALA A CA 1
ATOM 1509 C C . ALA A 1 189 ? 27.591 1.137 -41.349 1.00 87.31 189 ALA A C 1
ATOM 1511 O O . ALA A 1 189 ? 28.513 1.109 -42.157 1.00 87.31 189 ALA A O 1
ATOM 1512 N N . ALA A 1 190 ? 26.409 0.570 -41.596 1.00 88.44 190 ALA A N 1
ATOM 1513 C CA . ALA A 1 190 ? 26.060 -0.126 -42.832 1.00 88.44 190 ALA A CA 1
ATOM 1514 C C . ALA A 1 190 ? 25.659 0.816 -43.984 1.00 88.44 190 ALA A C 1
ATOM 1516 O O . ALA A 1 190 ? 25.240 0.346 -45.040 1.00 88.44 190 ALA A O 1
ATOM 1517 N N . GLY A 1 191 ? 25.727 2.138 -43.794 1.00 86.38 191 GLY A N 1
ATOM 1518 C CA . GLY A 1 191 ? 25.381 3.090 -44.847 1.00 86.38 191 GLY A CA 1
ATOM 1519 C C . GLY A 1 191 ? 23.876 3.181 -45.139 1.00 86.38 191 GLY A C 1
ATOM 1520 O O . GLY A 1 191 ? 23.487 3.735 -46.168 1.00 86.38 191 GLY A O 1
ATOM 1521 N N . ILE A 1 192 ? 22.996 2.725 -44.238 1.00 89.31 192 ILE A N 1
ATOM 1522 C CA . ILE A 1 192 ? 21.542 2.812 -44.442 1.00 89.31 192 ILE A CA 1
ATOM 1523 C C . ILE A 1 192 ? 21.081 4.274 -44.463 1.00 89.31 192 ILE A C 1
ATOM 1525 O O . ILE A 1 192 ? 21.492 5.095 -43.639 1.00 89.31 192 ILE A O 1
ATOM 1529 N N . ASN A 1 193 ? 20.166 4.592 -45.387 1.00 88.69 193 ASN A N 1
ATOM 1530 C CA . ASN A 1 193 ? 19.626 5.938 -45.562 1.00 88.69 193 ASN A CA 1
ATOM 1531 C C . ASN A 1 193 ? 19.134 6.544 -44.222 1.00 88.69 193 ASN A C 1
ATOM 1533 O O . ASN A 1 193 ? 18.298 5.933 -43.547 1.00 88.69 193 ASN A O 1
ATOM 1537 N N . PRO A 1 194 ? 19.553 7.775 -43.863 1.00 86.31 194 PRO A N 1
ATOM 1538 C CA . PRO A 1 194 ? 19.173 8.445 -42.614 1.00 86.31 194 PRO A CA 1
ATOM 1539 C C . PRO A 1 194 ? 17.672 8.484 -42.296 1.00 86.31 194 PRO A C 1
ATOM 1541 O O . PRO A 1 194 ? 17.279 8.426 -41.128 1.00 86.31 194 PRO A O 1
ATOM 1544 N N . LYS A 1 195 ? 16.812 8.593 -43.319 1.00 89.12 195 LYS A N 1
ATOM 1545 C CA . LYS A 1 195 ? 15.353 8.577 -43.144 1.00 89.12 195 LYS A CA 1
ATOM 1546 C C . LYS A 1 195 ? 14.893 7.217 -42.618 1.00 89.12 195 LYS A C 1
ATOM 1548 O O . LYS A 1 195 ? 14.116 7.178 -41.668 1.00 89.12 195 LYS A O 1
ATOM 1553 N N . THR A 1 196 ? 15.422 6.136 -43.182 1.00 89.19 196 THR A N 1
ATOM 1554 C CA . THR A 1 196 ? 15.134 4.757 -42.772 1.00 89.19 196 THR A CA 1
ATOM 1555 C C . THR A 1 196 ? 15.650 4.477 -41.364 1.00 89.19 196 THR A C 1
ATOM 1557 O O . THR A 1 196 ? 14.898 3.968 -40.541 1.00 89.19 196 THR A O 1
ATOM 1560 N N . VAL A 1 197 ? 16.878 4.901 -41.033 1.00 88.94 197 VAL A N 1
ATOM 1561 C CA . VAL A 1 197 ? 17.429 4.750 -39.670 1.00 88.94 197 VAL A CA 1
ATOM 1562 C C . VAL A 1 197 ? 16.538 5.441 -38.633 1.00 88.94 197 VAL A C 1
ATOM 1564 O O . VAL A 1 197 ? 16.222 4.876 -37.587 1.00 88.94 197 VAL A O 1
ATOM 1567 N N . ARG A 1 198 ? 16.078 6.664 -38.931 1.00 87.81 198 ARG A N 1
ATOM 1568 C CA . ARG A 1 198 ? 15.172 7.415 -38.052 1.00 87.81 198 ARG A CA 1
ATOM 1569 C C . ARG A 1 198 ? 13.817 6.728 -37.885 1.00 87.81 198 ARG A C 1
ATOM 1571 O O . ARG A 1 198 ? 13.294 6.710 -36.772 1.00 87.81 198 ARG A O 1
ATOM 1578 N N . GLU A 1 199 ? 13.238 6.234 -38.973 1.00 91.44 199 GLU A N 1
ATOM 1579 C CA . GLU A 1 199 ? 11.945 5.548 -38.967 1.00 91.44 199 GLU A CA 1
ATOM 1580 C C . GLU A 1 199 ? 12.024 4.265 -38.129 1.00 91.44 199 GLU A C 1
ATOM 1582 O O . GLU A 1 199 ? 11.246 4.100 -37.191 1.00 91.44 199 GLU A O 1
ATOM 1587 N N . ASN A 1 200 ? 13.047 3.439 -38.369 1.00 89.75 200 ASN A N 1
ATOM 1588 C CA . ASN A 1 200 ? 13.320 2.218 -37.610 1.00 89.75 200 ASN A CA 1
ATOM 1589 C C . ASN A 1 200 ? 13.489 2.509 -36.115 1.00 89.75 200 ASN A C 1
ATOM 1591 O O . ASN A 1 200 ? 12.882 1.846 -35.275 1.00 89.75 200 ASN A O 1
ATOM 1595 N N . PHE A 1 201 ? 14.280 3.531 -35.772 1.00 88.25 201 PHE A N 1
ATOM 1596 C CA . PHE A 1 201 ? 14.487 3.932 -34.383 1.00 88.25 201 PHE A CA 1
ATOM 1597 C C . PHE A 1 201 ? 13.178 4.375 -33.715 1.00 88.25 201 PHE A C 1
ATOM 1599 O O . PHE A 1 201 ? 12.880 3.965 -32.596 1.00 88.25 201 PHE A O 1
ATOM 1606 N N . ARG A 1 202 ? 12.357 5.183 -34.398 1.00 88.19 202 ARG A N 1
ATOM 1607 C CA . ARG A 1 202 ? 11.053 5.624 -33.874 1.00 88.19 202 ARG A CA 1
ATOM 1608 C C . ARG A 1 202 ? 10.091 4.462 -33.668 1.00 88.19 202 ARG A C 1
ATOM 1610 O O . ARG A 1 202 ? 9.428 4.421 -32.637 1.00 88.19 202 ARG A O 1
ATOM 1617 N N . GLN A 1 203 ? 10.021 3.539 -34.623 1.00 89.88 203 GLN A N 1
ATOM 1618 C CA . GLN A 1 203 ? 9.171 2.356 -34.522 1.00 89.88 203 GLN A CA 1
ATOM 1619 C C . GLN A 1 203 ? 9.602 1.464 -33.354 1.00 89.88 203 GLN A C 1
ATOM 1621 O O . GLN A 1 203 ? 8.760 1.083 -32.545 1.00 89.88 203 GLN A O 1
ATOM 1626 N N . ALA A 1 204 ? 10.908 1.227 -33.197 1.00 87.00 204 ALA A N 1
ATOM 1627 C CA . ALA A 1 204 ? 11.447 0.472 -32.069 1.00 87.00 204 ALA A CA 1
ATOM 1628 C C . ALA A 1 204 ? 11.131 1.145 -30.722 1.00 87.00 204 ALA A C 1
ATOM 1630 O O . ALA A 1 204 ? 10.673 0.487 -29.794 1.00 87.00 204 ALA A O 1
ATOM 1631 N N . MET A 1 205 ? 11.298 2.468 -30.622 1.00 86.25 205 MET A N 1
ATOM 1632 C CA . MET A 1 205 ? 10.973 3.208 -29.399 1.00 86.25 205 MET A CA 1
ATOM 1633 C C . MET A 1 205 ? 9.474 3.209 -29.081 1.00 86.25 205 MET A C 1
ATOM 1635 O O . MET A 1 205 ? 9.119 3.172 -27.906 1.00 86.25 205 MET A O 1
ATOM 1639 N N . LYS A 1 206 ? 8.599 3.239 -30.095 1.00 85.81 206 LYS A N 1
ATOM 1640 C CA . LYS A 1 206 ? 7.144 3.152 -29.911 1.00 85.81 206 LYS A CA 1
ATOM 1641 C C . LYS A 1 206 ? 6.728 1.772 -29.401 1.00 85.81 206 LYS A C 1
ATOM 1643 O O . LYS A 1 206 ? 5.963 1.695 -28.453 1.00 85.81 206 LYS A O 1
ATOM 1648 N N . ALA A 1 207 ? 7.314 0.707 -29.945 1.00 81.12 207 ALA A N 1
ATOM 1649 C CA . ALA A 1 207 ? 7.052 -0.659 -29.494 1.00 81.12 207 ALA A CA 1
ATOM 1650 C C . ALA A 1 207 ? 7.437 -0.910 -28.021 1.00 81.12 207 ALA A C 1
ATOM 1652 O O . ALA A 1 207 ? 6.937 -1.848 -27.418 1.00 81.12 207 ALA A O 1
ATOM 1653 N N . GLY A 1 208 ? 8.322 -0.093 -27.436 1.00 76.19 208 GLY A N 1
ATOM 1654 C CA . GLY A 1 208 ? 8.646 -0.151 -26.005 1.00 76.19 208 GLY A CA 1
ATOM 1655 C C . GLY A 1 208 ? 7.757 0.711 -25.104 1.00 76.19 208 GLY A C 1
ATOM 1656 O O . GLY A 1 208 ? 7.938 0.677 -23.888 1.00 76.19 208 GLY A O 1
ATOM 1657 N N . GLN A 1 209 ? 6.876 1.533 -25.681 1.00 75.38 209 GLN A N 1
ATOM 1658 C CA . GLN A 1 209 ? 5.924 2.386 -24.957 1.00 75.38 209 GLN A CA 1
ATOM 1659 C C . GLN A 1 209 ? 4.537 1.745 -24.811 1.00 75.38 209 GLN A C 1
ATOM 1661 O O . GLN A 1 209 ? 3.788 2.178 -23.933 1.00 75.38 209 GLN A O 1
ATOM 1666 N N . ASP A 1 210 ? 4.225 0.766 -25.664 1.00 58.12 210 ASP A N 1
ATOM 1667 C CA . ASP A 1 210 ? 3.009 -0.057 -25.640 1.00 58.12 210 ASP A CA 1
ATOM 1668 C C . ASP A 1 210 ? 3.150 -1.228 -24.644 1.00 58.12 210 ASP A C 1
ATOM 1670 O O . ASP A 1 210 ? 2.138 -1.561 -23.981 1.00 58.12 210 ASP A O 1
#

Organism: NCBI:txid1975069

Foldseek 3Di:
DDDDDDDDDDDDDDDDDDDDDDDDDDDPPDPDDDDPDDPVVVVQLVVLVVLLVVVVVVLVVVVVVLVVVVVVVVVVLVVVVVVVVVVVVVVVVVVVVVVVVVVVVVVVVLVVQCVVQPDPVSNVVSVVVVVVVVVVVVVVVVVVVVVVVVVVVVVVVVSVVVVVVVVVLSVLLVVLLVVLSVQLNVCSVVSHRSVVNVVSSVVSNVVSVD

Radius of gyration: 36.33 Å; chains: 1; bounding box: 73×37×105 Å

Secondary structure (DSSP, 8-state):
----------------------------------PPPPTTHHHHHHHHHHHHHHHHHHHHHHHHHHHHHHHHHHHHHHHHHHHHHHHHHHHHHHHHHHHHHHHHHHHHHHHHHHTT--SHHHHHHHHHHHHHHHHHHHHHHHHHHHHHHHHHHHHHHHHHHHHHHHHHHHHHHHHHHHHHHHHHHHHHHTT--HHHHHHHHHHHHHHTT-